Protein AF-A0A8J8NEI8-F1 (afdb_monomer_lite)

Organism: Halteria grandinella (NCBI:txid5974)

Radius of gyration: 22.7 Å; chains: 1; bounding box: 48×46×89 Å

Sequence (335 aa):
MQAKVALITTALLLLTQYTSCARLKSSLKQIDSTKLDATINSISTKQQCLDSLSHIFYSETLNGDDPMSVFSAYVNDFCTKQPLEVPNAVKASTCFYSGYFILKYMISKRSNPDNIETLKIDFCSKYTDSLPKRTDFVKTLKVKANDEDFDNVCIDQLQTQSGLNYWFDPIDPMVSISQQEICDLHKKLFNSLQKKGVTSLAEYVSFSYLITLDLYLNANQQEDYESCINTKVVQDPENHCTAYIKDHLIFSLWNSTERVASCQDASRAVTQTCNGEMGCDGCAVELAHVYQGYQNFINDIYSQMFQKYESAIFTSLDSENKKQEEYRIGMPDKV

pLDDT: mean 81.03, std 18.52, range [26.84, 98.19]

Structure (mmCIF, N/CA/C/O backbone):
data_AF-A0A8J8NEI8-F1
#
_entry.id   AF-A0A8J8NEI8-F1
#
loop_
_atom_site.group_PDB
_atom_site.id
_atom_site.type_symbol
_atom_site.label_atom_id
_atom_site.label_alt_id
_atom_site.label_comp_id
_atom_site.label_asym_id
_atom_site.label_entity_id
_atom_site.label_seq_id
_atom_site.pdbx_PDB_ins_code
_atom_site.Cartn_x
_atom_site.Cartn_y
_atom_site.Cartn_z
_atom_site.occupancy
_atom_site.B_iso_or_equiv
_atom_site.auth_seq_id
_atom_site.auth_comp_id
_atom_site.auth_asym_id
_atom_site.auth_atom_id
_atom_site.pdbx_PDB_model_num
ATOM 1 N N . MET A 1 1 ? -3.313 -10.791 -21.801 1.00 31.52 1 MET A N 1
ATOM 2 C CA . MET A 1 1 ? -4.603 -11.002 -21.090 1.00 31.52 1 MET A CA 1
ATOM 3 C C . MET A 1 1 ? -4.682 -12.321 -20.283 1.00 31.52 1 MET A C 1
ATOM 5 O O . MET A 1 1 ? -5.754 -12.661 -19.806 1.00 31.52 1 MET A O 1
ATOM 9 N N . GLN A 1 2 ? -3.568 -13.039 -20.043 1.00 27.94 2 GLN A N 1
ATOM 10 C CA . GLN A 1 2 ? -3.511 -14.236 -19.170 1.00 27.94 2 GLN A CA 1
ATOM 11 C C . GLN A 1 2 ? -2.828 -13.990 -17.802 1.00 27.94 2 GLN A C 1
ATOM 13 O O . GLN A 1 2 ? -2.755 -14.898 -16.984 1.00 27.94 2 GLN A O 1
ATOM 18 N N . ALA A 1 3 ? -2.404 -12.757 -17.498 1.00 30.44 3 ALA A N 1
ATOM 19 C CA . ALA A 1 3 ? -1.726 -12.414 -16.241 1.00 30.44 3 ALA A CA 1
ATOM 20 C C . ALA A 1 3 ? -2.662 -12.288 -15.014 1.00 30.44 3 ALA A C 1
ATOM 22 O O . ALA A 1 3 ? -2.202 -12.369 -13.881 1.00 30.44 3 ALA A O 1
ATOM 23 N N . LYS A 1 4 ? -3.987 -12.166 -15.204 1.00 32.62 4 LYS A N 1
ATOM 24 C CA . LYS A 1 4 ? -4.945 -11.956 -14.094 1.00 32.62 4 LYS A CA 1
ATOM 25 C C . LYS A 1 4 ? -5.211 -13.206 -13.227 1.00 32.62 4 LYS A C 1
ATOM 27 O O . LYS A 1 4 ? -5.855 -13.089 -12.191 1.00 32.62 4 LYS A O 1
ATOM 32 N N . VAL A 1 5 ? -4.745 -14.399 -13.623 1.00 35.00 5 VAL A N 1
ATOM 33 C CA . VAL A 1 5 ? -5.070 -15.672 -12.934 1.00 35.00 5 VAL A CA 1
ATOM 34 C C . VAL A 1 5 ? -3.984 -16.118 -11.940 1.00 35.00 5 VAL A C 1
ATOM 36 O O . VAL A 1 5 ? -4.287 -16.862 -11.013 1.00 35.00 5 VAL A O 1
ATOM 39 N N . ALA A 1 6 ? -2.746 -15.625 -12.054 1.00 34.16 6 ALA A N 1
ATOM 40 C CA . ALA A 1 6 ? -1.649 -16.045 -11.173 1.00 34.16 6 ALA A CA 1
ATOM 41 C C . ALA A 1 6 ? -1.701 -15.407 -9.763 1.00 34.16 6 ALA A C 1
ATOM 43 O O . ALA A 1 6 ? -1.325 -16.053 -8.786 1.00 34.16 6 ALA A O 1
ATOM 44 N N . LEU A 1 7 ? -2.239 -14.187 -9.640 1.00 40.62 7 LEU A N 1
ATOM 45 C CA . LEU A 1 7 ? -2.124 -13.322 -8.450 1.00 40.62 7 LEU A CA 1
ATOM 46 C C . LEU A 1 7 ? -3.054 -13.671 -7.275 1.00 40.62 7 LEU A C 1
ATOM 48 O O . LEU A 1 7 ? -2.676 -13.506 -6.117 1.00 40.62 7 LEU A O 1
ATOM 52 N N . ILE A 1 8 ? -4.226 -14.265 -7.535 1.00 40.34 8 ILE A N 1
ATOM 53 C CA . ILE A 1 8 ? -5.131 -14.733 -6.464 1.00 40.34 8 ILE A CA 1
ATOM 54 C C . ILE A 1 8 ? -4.449 -15.814 -5.597 1.00 40.34 8 ILE A C 1
ATOM 56 O O . ILE A 1 8 ? -4.788 -15.985 -4.426 1.00 40.34 8 ILE A O 1
ATOM 60 N N . THR A 1 9 ? -3.442 -16.507 -6.133 1.00 39.72 9 THR A N 1
ATOM 61 C CA . THR A 1 9 ? -2.717 -17.583 -5.446 1.00 39.72 9 THR A CA 1
ATOM 62 C C . THR A 1 9 ? -1.842 -17.074 -4.294 1.00 39.72 9 THR A C 1
ATOM 64 O O . THR A 1 9 ? -1.726 -17.764 -3.283 1.00 39.72 9 THR A O 1
ATOM 67 N N . THR A 1 10 ? -1.280 -15.863 -4.381 1.00 44.22 10 THR A N 1
ATOM 68 C CA . THR A 1 10 ? -0.330 -15.338 -3.377 1.00 44.22 10 THR A CA 1
ATOM 69 C C . THR A 1 10 ? -1.039 -14.897 -2.094 1.00 44.22 10 THR A C 1
ATOM 71 O O . THR A 1 10 ? -0.639 -15.289 -0.996 1.00 44.22 10 THR A O 1
ATOM 74 N N . ALA A 1 11 ? -2.182 -14.209 -2.212 1.00 40.75 11 ALA A N 1
ATOM 75 C CA . ALA A 1 11 ? -3.060 -13.930 -1.068 1.00 40.75 11 ALA A CA 1
ATOM 76 C C . ALA A 1 11 ? -3.615 -15.226 -0.436 1.00 40.75 11 ALA A C 1
ATOM 78 O O . ALA A 1 11 ? -3.865 -15.295 0.769 1.00 40.75 11 ALA A O 1
ATOM 79 N N . LEU A 1 12 ? -3.767 -16.290 -1.237 1.00 43.97 12 LEU A N 1
ATOM 80 C CA . LEU A 1 12 ? -4.181 -17.617 -0.776 1.00 43.97 12 LEU A CA 1
ATOM 81 C C . LEU A 1 12 ? -3.071 -18.430 -0.094 1.00 43.97 12 LEU A C 1
ATOM 83 O O . LEU A 1 12 ? -3.398 -19.263 0.754 1.00 43.97 12 LEU A O 1
ATOM 87 N N . LEU A 1 13 ? -1.799 -18.174 -0.403 1.00 41.56 13 LEU A N 1
ATOM 88 C CA . LEU A 1 13 ? -0.645 -18.791 0.260 1.00 41.56 13 LEU A CA 1
ATOM 89 C C . LEU A 1 13 ? -0.457 -18.251 1.684 1.00 41.56 13 LEU A C 1
ATOM 91 O O . LEU A 1 13 ? -0.270 -19.047 2.606 1.00 41.56 13 LEU A O 1
ATOM 95 N N . LEU A 1 14 ? -0.655 -16.946 1.911 1.00 42.34 14 LEU A N 1
ATOM 96 C CA . LEU A 1 14 ? -0.680 -16.365 3.265 1.00 42.34 14 LEU A CA 1
ATOM 97 C C . LEU A 1 14 ? -1.805 -16.959 4.134 1.00 42.34 14 LEU A C 1
ATOM 99 O O . LEU A 1 14 ? -1.628 -17.158 5.334 1.00 42.34 14 LEU A O 1
ATOM 103 N N . LEU A 1 15 ? -2.932 -17.369 3.536 1.00 44.69 15 LEU A N 1
ATOM 104 C CA . LEU A 1 15 ? -4.019 -18.049 4.258 1.00 44.69 15 LEU A CA 1
ATOM 105 C C . LEU A 1 15 ? -3.652 -19.454 4.781 1.00 44.69 15 LEU A C 1
ATOM 107 O O . LEU A 1 15 ? -4.454 -20.032 5.509 1.00 44.69 15 LEU A O 1
ATOM 111 N N . THR A 1 16 ? -2.505 -20.032 4.405 1.00 40.47 16 THR A N 1
ATOM 112 C CA . THR A 1 16 ? -2.056 -21.334 4.948 1.00 40.47 16 THR A CA 1
ATOM 113 C C . THR A 1 16 ? -1.171 -21.209 6.188 1.00 40.47 16 THR A C 1
ATOM 115 O O . THR A 1 16 ? -0.977 -22.202 6.882 1.00 40.47 16 THR A O 1
ATOM 118 N N . GLN A 1 17 ? -0.692 -20.002 6.515 1.00 39.19 17 GLN A N 1
ATOM 119 C CA . GLN A 1 17 ? 0.157 -19.755 7.690 1.00 39.19 17 GLN A CA 1
ATOM 120 C C . GLN A 1 17 ? -0.599 -19.170 8.896 1.00 39.19 17 GLN A C 1
ATOM 122 O O . GLN A 1 17 ? -0.072 -19.174 10.004 1.00 39.19 17 GLN A O 1
ATOM 127 N N . TYR A 1 18 ? -1.849 -18.727 8.719 1.00 42.44 18 TYR A N 1
ATOM 128 C CA . TYR A 1 18 ? -2.632 -18.051 9.758 1.00 42.44 18 TYR A CA 1
ATOM 129 C C . TYR A 1 18 ? -3.924 -18.809 10.084 1.00 42.44 18 TYR A C 1
ATOM 131 O O . TYR A 1 18 ? -5.022 -18.397 9.721 1.00 42.44 18 TYR A O 1
ATOM 139 N N . THR A 1 19 ? -3.802 -19.932 10.795 1.00 34.91 19 THR A N 1
ATOM 140 C CA . THR A 1 19 ? -4.943 -20.592 11.450 1.00 34.91 19 THR A CA 1
ATOM 141 C C . THR A 1 19 ? -4.587 -20.999 12.873 1.00 34.91 19 THR A C 1
ATOM 143 O O . THR A 1 19 ? -4.424 -22.182 13.157 1.00 34.91 19 THR A O 1
ATOM 146 N N . SER A 1 20 ? -4.487 -20.023 13.778 1.00 35.25 20 SER A N 1
ATOM 147 C CA . SER A 1 20 ? -4.600 -20.266 15.223 1.00 35.25 20 SER A CA 1
ATOM 148 C C . SER A 1 20 ? -4.627 -18.959 16.019 1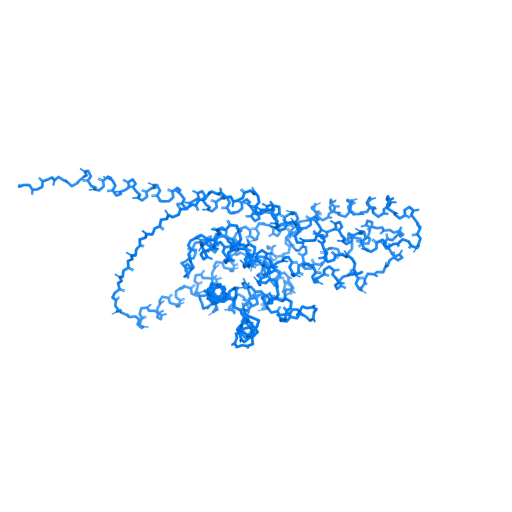.00 35.25 20 SER A C 1
ATOM 150 O O . SER A 1 20 ? -3.579 -18.506 16.454 1.00 35.25 20 SER A O 1
ATOM 152 N N . CYS A 1 21 ? -5.811 -18.380 16.256 1.00 32.69 21 CYS A N 1
ATOM 153 C CA . CYS A 1 21 ? -6.152 -17.805 17.568 1.00 32.69 21 CYS A CA 1
ATOM 154 C C . CYS A 1 21 ? -7.631 -17.398 17.641 1.00 32.69 21 CYS A C 1
ATOM 156 O O . CYS A 1 21 ? -8.117 -16.610 16.833 1.00 32.69 21 CYS A O 1
ATOM 158 N N . ALA A 1 22 ? -8.361 -17.927 18.627 1.00 33.22 22 ALA A N 1
ATOM 159 C CA . ALA A 1 22 ? -9.775 -17.643 18.842 1.00 33.22 22 ALA A CA 1
ATOM 160 C C . ALA A 1 22 ? -10.056 -17.150 20.273 1.00 33.22 22 ALA A C 1
ATOM 162 O O . ALA A 1 22 ? -9.692 -17.802 21.243 1.00 33.22 22 ALA A O 1
ATOM 163 N N . ARG A 1 23 ? -10.852 -16.070 20.325 1.00 32.22 23 ARG A N 1
ATOM 164 C CA . ARG A 1 23 ? -11.799 -15.614 21.369 1.00 32.22 23 ARG A CA 1
ATOM 165 C C . ARG A 1 23 ? -11.269 -15.167 22.740 1.00 32.22 23 ARG A C 1
ATOM 167 O O . ARG A 1 23 ? -11.016 -15.978 23.617 1.00 32.22 23 ARG A O 1
ATOM 174 N N . LEU A 1 24 ? -11.455 -13.870 23.003 1.00 26.88 24 LEU A N 1
ATOM 175 C CA . LEU A 1 24 ? -11.866 -13.342 24.309 1.00 26.88 24 LEU A CA 1
ATOM 176 C C . LEU A 1 24 ? -12.871 -12.192 24.105 1.00 26.88 24 LEU A C 1
ATOM 178 O O . LEU A 1 24 ? -12.655 -11.295 23.294 1.00 26.88 24 LEU A O 1
ATOM 182 N N . LYS A 1 25 ? -14.013 -12.267 24.799 1.00 35.19 25 LYS A N 1
ATOM 183 C CA . LYS A 1 25 ? -15.084 -11.256 24.845 1.00 35.19 25 LYS A CA 1
ATOM 184 C C . LYS A 1 25 ? -15.219 -10.785 26.291 1.00 35.19 25 LYS A C 1
ATOM 186 O O . LYS A 1 25 ? -15.441 -11.623 27.158 1.00 35.19 25 LYS A O 1
ATOM 191 N N . SER A 1 26 ? -15.259 -9.477 26.521 1.00 29.39 26 SER A N 1
ATOM 192 C CA . SER A 1 26 ? -15.954 -8.907 27.682 1.00 29.39 26 SER A CA 1
ATOM 193 C C . SER A 1 26 ? -16.399 -7.475 27.398 1.00 29.39 26 SER A C 1
ATOM 195 O O . SER A 1 26 ? -15.627 -6.660 26.903 1.00 29.39 26 SER A O 1
ATOM 197 N N . SER A 1 27 ? -17.668 -7.198 27.694 1.00 30.86 27 SER A N 1
ATOM 198 C CA . SER A 1 27 ? -18.327 -5.901 27.551 1.00 30.86 27 SER A CA 1
ATOM 199 C C . SER A 1 27 ? -18.137 -5.029 28.790 1.00 30.86 27 SER A C 1
ATOM 201 O O . SER A 1 27 ? -18.260 -5.537 29.903 1.00 30.86 27 SER A O 1
ATOM 203 N N . LEU A 1 28 ? -18.024 -3.715 28.602 1.00 26.84 28 LEU A N 1
ATOM 204 C CA . LEU A 1 28 ? -18.280 -2.716 29.638 1.00 26.84 28 LEU A CA 1
ATOM 205 C C . LEU A 1 28 ? -19.188 -1.625 29.060 1.00 26.84 28 LEU A C 1
ATOM 207 O O . LEU A 1 28 ? -18.937 -1.099 27.980 1.00 26.84 28 LEU A O 1
ATOM 211 N N . LYS A 1 29 ? -20.281 -1.337 29.772 1.00 37.22 29 LYS A N 1
ATOM 212 C CA . LYS A 1 29 ? -21.168 -0.190 29.542 1.00 37.22 29 LYS A CA 1
ATOM 213 C C . LYS A 1 29 ? -20.798 0.893 30.548 1.00 37.22 29 LYS A C 1
ATOM 215 O O . LYS A 1 29 ? -20.744 0.581 31.737 1.00 37.22 29 LYS A O 1
ATOM 220 N N . GLN A 1 30 ? -20.689 2.149 30.113 1.00 33.38 30 GLN A N 1
ATOM 221 C CA . GLN A 1 30 ? -20.839 3.279 31.028 1.00 33.38 30 GLN A CA 1
ATOM 222 C C . GLN A 1 30 ? -21.429 4.542 30.373 1.00 33.38 30 GLN A C 1
ATOM 224 O O . GLN A 1 30 ? -20.966 5.011 29.343 1.00 33.38 30 GLN A O 1
ATOM 229 N N . ILE A 1 31 ? -22.537 4.945 31.001 1.00 32.19 31 ILE A N 1
ATOM 230 C CA . ILE A 1 31 ? -23.141 6.240 31.374 1.00 32.19 31 ILE A CA 1
ATOM 231 C C . ILE A 1 31 ? -22.578 7.552 30.779 1.00 32.19 31 ILE A C 1
ATOM 233 O O . ILE A 1 31 ? -21.381 7.765 30.653 1.00 32.19 31 ILE A O 1
ATOM 237 N N . ASP A 1 32 ? -23.536 8.438 30.497 1.00 43.75 32 ASP A N 1
ATOM 238 C CA . ASP A 1 32 ? -23.550 9.609 29.623 1.00 43.75 32 ASP A CA 1
ATOM 239 C C . ASP A 1 32 ? -23.187 10.939 30.344 1.00 43.75 32 ASP A C 1
ATOM 241 O O . ASP A 1 32 ? -23.968 11.440 31.155 1.00 43.75 32 ASP A O 1
ATOM 245 N N . SER A 1 33 ? -22.012 11.517 30.033 1.00 38.81 33 SER A N 1
ATOM 246 C CA . SER A 1 33 ? -21.598 12.922 30.303 1.00 38.81 33 SER A CA 1
ATOM 247 C C . SER A 1 33 ? -21.134 13.640 29.014 1.00 38.81 33 SER A C 1
ATOM 249 O O . SER A 1 33 ? -20.256 14.501 29.001 1.00 38.81 33 SER A O 1
ATOM 251 N N . THR A 1 34 ? -21.707 13.260 27.873 1.00 53.28 34 THR A N 1
ATOM 252 C CA . THR A 1 34 ? -20.953 13.130 26.614 1.00 53.28 34 THR A CA 1
ATOM 253 C C . THR A 1 34 ? -20.556 14.399 25.856 1.00 53.28 34 THR A C 1
ATOM 255 O O . THR A 1 34 ? -19.616 14.321 25.079 1.00 53.28 34 THR A O 1
ATOM 258 N N . LYS A 1 35 ? -21.189 15.572 26.002 1.00 47.97 35 LYS A N 1
ATOM 259 C CA . LYS A 1 35 ? -20.972 16.660 25.009 1.00 47.97 35 LYS A CA 1
ATOM 260 C C . LYS A 1 35 ? -19.819 17.632 25.292 1.00 47.97 35 LYS A C 1
ATOM 262 O O . LYS A 1 35 ? -19.121 18.022 24.354 1.00 47.97 35 LYS A O 1
ATOM 267 N N . LEU A 1 36 ? -19.601 18.031 26.546 1.00 38.97 36 LEU A N 1
ATOM 268 C CA . LEU A 1 36 ? -18.507 18.953 26.891 1.00 38.97 36 LEU A CA 1
ATOM 269 C C . LEU A 1 36 ? -17.173 18.201 27.016 1.00 38.97 36 LEU A C 1
ATOM 271 O O . LEU A 1 36 ? -16.168 18.649 26.462 1.00 38.97 36 LEU A O 1
ATOM 275 N N . ASP A 1 37 ? -17.205 17.013 27.626 1.00 49.88 37 ASP A N 1
ATOM 276 C CA . ASP A 1 37 ? -16.052 16.116 27.739 1.00 49.88 37 ASP A CA 1
ATOM 277 C C . ASP A 1 37 ? -15.583 15.629 26.362 1.00 49.88 37 ASP A C 1
ATOM 279 O O . ASP A 1 37 ? -14.386 15.631 26.094 1.00 49.88 37 ASP A O 1
ATOM 283 N N . ALA A 1 38 ? -16.497 15.307 25.433 1.00 56.91 38 ALA A N 1
ATOM 284 C CA . ALA A 1 38 ? -16.106 14.953 24.065 1.00 56.91 38 ALA A CA 1
ATOM 285 C C . ALA A 1 38 ? -15.438 16.118 23.323 1.00 56.91 38 ALA A C 1
ATOM 287 O O . ALA A 1 38 ? -14.482 15.896 22.586 1.00 56.91 38 ALA A O 1
ATOM 288 N N . THR A 1 39 ? -15.884 17.360 23.538 1.00 53.41 39 THR A N 1
ATOM 289 C CA . THR A 1 39 ? -15.285 18.529 22.873 1.00 53.41 39 THR A CA 1
ATOM 290 C C . THR A 1 39 ? -13.872 18.797 23.401 1.00 53.41 39 THR A C 1
ATOM 292 O O . THR A 1 39 ? -12.942 18.950 22.610 1.00 53.41 39 THR A O 1
ATOM 295 N N . ILE A 1 40 ? -13.676 18.778 24.723 1.00 50.62 40 ILE A N 1
ATOM 296 C CA . ILE A 1 40 ? -12.358 18.980 25.353 1.00 50.62 40 ILE A CA 1
ATOM 297 C C . ILE A 1 40 ? -11.401 17.829 25.008 1.00 50.62 40 ILE A C 1
ATOM 299 O O . ILE A 1 40 ? -10.252 18.079 24.632 1.00 50.62 40 ILE A O 1
ATOM 303 N N . ASN A 1 41 ? -11.885 16.584 25.039 1.00 61.31 41 ASN A N 1
ATOM 304 C CA . ASN A 1 41 ? -11.097 15.421 24.636 1.00 61.31 41 ASN A CA 1
ATOM 305 C C . ASN A 1 41 ? -10.730 15.481 23.146 1.00 61.31 41 ASN A C 1
ATOM 307 O O . ASN A 1 41 ? -9.576 15.241 22.809 1.00 61.31 41 ASN A O 1
ATOM 311 N N . SER A 1 42 ? -11.643 15.898 22.259 1.00 60.81 42 SER A N 1
ATOM 312 C CA . SER A 1 42 ? -11.361 16.006 20.817 1.00 60.81 42 SER A CA 1
ATOM 313 C C . SER A 1 42 ? -10.266 17.029 20.485 1.00 60.81 42 SER A C 1
ATOM 315 O O . SER A 1 42 ? -9.407 16.761 19.643 1.00 60.81 42 SER A O 1
ATOM 317 N N . ILE A 1 43 ? -10.239 18.175 21.180 1.00 62.78 43 ILE A N 1
ATOM 318 C CA . ILE A 1 43 ? -9.199 19.202 21.006 1.00 62.78 43 ILE A CA 1
ATOM 319 C C . ILE A 1 43 ? -7.847 18.669 21.492 1.00 62.78 43 ILE A C 1
ATOM 321 O O . ILE A 1 43 ? -6.836 18.843 20.810 1.00 62.78 43 ILE A O 1
ATOM 325 N N . SER A 1 44 ? -7.834 17.972 22.633 1.00 76.12 44 SER A N 1
ATOM 326 C CA . SER A 1 44 ? -6.622 17.352 23.175 1.00 76.12 44 SER A CA 1
ATOM 327 C C . SER A 1 44 ? -6.068 16.266 22.244 1.00 76.12 44 SER A C 1
ATOM 329 O O . SER A 1 44 ? -4.877 16.281 21.934 1.00 76.12 44 SER A O 1
ATOM 331 N N . THR A 1 45 ? -6.923 15.387 21.713 1.00 78.50 45 THR A N 1
ATOM 332 C CA . THR A 1 45 ? -6.530 14.326 20.772 1.00 78.50 45 THR A CA 1
ATOM 333 C C . THR A 1 45 ? -6.005 14.892 19.453 1.00 78.50 45 THR A C 1
ATOM 335 O O . THR A 1 45 ? -4.989 14.418 18.943 1.00 78.50 45 THR A O 1
ATOM 338 N N . LYS A 1 46 ? -6.639 15.942 18.910 1.00 84.31 46 LYS A N 1
ATOM 339 C CA . LYS A 1 46 ? -6.164 16.592 17.681 1.00 84.31 46 LYS A CA 1
ATOM 340 C C . LYS A 1 46 ? -4.769 17.191 17.866 1.00 84.31 46 LYS A C 1
ATOM 342 O O . LYS A 1 46 ? -3.913 16.977 17.011 1.00 84.31 46 LYS A O 1
ATOM 347 N N . GLN A 1 47 ? -4.527 17.913 18.962 1.00 86.94 47 GLN A N 1
ATOM 348 C CA . GLN A 1 47 ? -3.214 18.511 19.212 1.00 86.94 47 GLN A CA 1
ATOM 349 C C . GLN A 1 47 ? -2.139 17.440 19.434 1.00 86.94 47 GLN A C 1
ATOM 351 O O . GLN A 1 47 ? -1.081 17.513 18.823 1.00 86.94 47 GLN A O 1
ATOM 356 N N . GLN A 1 48 ? -2.438 16.393 20.209 1.00 87.00 48 GLN A N 1
ATOM 357 C CA . GLN A 1 48 ? -1.523 15.260 20.399 1.00 87.00 48 GLN A CA 1
ATOM 358 C C . GLN A 1 48 ? -1.165 14.570 19.076 1.00 87.00 48 GLN A C 1
ATOM 360 O O . GLN A 1 48 ? -0.013 14.180 18.869 1.00 87.00 48 GLN A O 1
ATOM 365 N N . CYS A 1 49 ? -2.138 14.437 18.170 1.00 90.38 49 CYS A N 1
ATOM 366 C CA . CYS A 1 49 ? -1.894 13.948 16.819 1.00 90.38 49 CYS A CA 1
ATOM 367 C C . CYS A 1 49 ? -0.935 14.868 16.057 1.00 90.38 49 CYS A C 1
ATOM 369 O O . CYS A 1 49 ? 0.060 14.387 15.520 1.00 90.38 49 CYS A O 1
ATOM 371 N N . LEU A 1 50 ? -1.179 16.180 16.060 1.00 92.06 50 LEU A N 1
ATOM 372 C CA . LEU A 1 50 ? -0.328 17.146 15.359 1.00 92.06 50 LEU A CA 1
ATOM 373 C C . LEU A 1 50 ? 1.101 17.172 15.891 1.00 92.06 50 LEU A C 1
ATOM 375 O O . LEU A 1 50 ? 2.042 17.180 15.095 1.00 92.06 50 LEU A O 1
ATOM 379 N N . ASP A 1 51 ? 1.266 17.141 17.210 1.00 91.50 51 ASP A N 1
ATOM 380 C CA . ASP A 1 51 ? 2.577 17.130 17.856 1.00 91.50 51 ASP A CA 1
ATOM 381 C C . ASP A 1 51 ? 3.349 15.861 17.470 1.00 91.50 51 ASP A C 1
ATOM 383 O O . ASP A 1 51 ? 4.506 15.927 17.050 1.00 91.50 51 ASP A O 1
ATOM 387 N N . SER A 1 52 ? 2.675 14.706 17.516 1.00 92.56 52 SER A N 1
ATOM 388 C CA . SER A 1 52 ? 3.262 13.418 17.128 1.00 92.56 52 SER A CA 1
ATOM 389 C C . SER A 1 52 ? 3.656 13.401 15.651 1.00 92.56 52 SER A C 1
ATOM 391 O O . SER A 1 52 ? 4.790 13.065 15.313 1.00 92.56 52 SER A O 1
ATOM 393 N N . LEU A 1 53 ? 2.747 13.798 14.755 1.00 92.81 53 LEU A N 1
ATOM 394 C CA . LEU A 1 53 ? 3.026 13.814 13.320 1.00 92.81 53 LEU A CA 1
ATOM 395 C C . LEU A 1 53 ? 4.088 14.840 12.945 1.00 92.81 53 LEU A C 1
ATOM 397 O O . LEU A 1 53 ? 4.837 14.593 12.012 1.00 92.81 53 LEU A O 1
ATOM 401 N N . SER A 1 54 ? 4.189 15.964 13.650 1.00 92.81 54 SER A N 1
ATOM 402 C CA . SER A 1 54 ? 5.243 16.952 13.396 1.00 92.81 54 SER A CA 1
ATOM 403 C C . SER A 1 54 ? 6.618 16.453 13.822 1.00 92.81 54 SER A C 1
ATOM 405 O O . SER A 1 54 ? 7.611 16.819 13.199 1.00 92.81 54 SER A O 1
ATOM 407 N N . HIS A 1 55 ? 6.677 15.588 14.836 1.00 92.56 55 HIS A N 1
ATOM 408 C CA . HIS A 1 55 ? 7.912 14.914 15.222 1.00 92.56 55 HIS A CA 1
ATOM 409 C C . HIS A 1 55 ? 8.313 13.799 14.244 1.00 92.56 55 HIS A C 1
ATOM 411 O O . HIS A 1 55 ? 9.497 13.550 14.056 1.00 92.56 55 HIS A O 1
ATOM 417 N N . ILE A 1 56 ? 7.345 13.140 13.602 1.00 93.44 56 ILE A N 1
ATOM 418 C CA . ILE A 1 56 ? 7.601 12.040 12.658 1.00 93.44 56 ILE A CA 1
ATOM 419 C C . ILE A 1 56 ? 7.875 12.569 11.240 1.00 93.44 56 ILE A C 1
ATOM 421 O O . ILE A 1 56 ? 8.863 12.204 10.603 1.00 93.44 56 ILE A O 1
ATOM 425 N N . PHE A 1 57 ? 7.001 13.444 10.741 1.00 91.62 57 PHE A N 1
ATOM 426 C CA . PHE A 1 57 ? 6.979 13.946 9.368 1.00 91.62 57 PHE A CA 1
ATOM 427 C C . PHE A 1 57 ? 7.486 15.389 9.311 1.00 91.62 57 PHE A C 1
ATOM 429 O O . PHE A 1 57 ? 6.708 16.349 9.295 1.00 91.62 57 PHE A O 1
ATOM 436 N N . TYR A 1 58 ? 8.806 15.536 9.243 1.00 86.25 58 TYR A N 1
ATOM 437 C CA . TYR A 1 58 ? 9.470 16.812 9.005 1.00 86.25 58 TYR A CA 1
ATOM 438 C C . TYR A 1 58 ? 10.443 16.701 7.827 1.00 86.25 58 TYR A C 1
ATOM 440 O O . TYR A 1 58 ? 10.707 15.621 7.306 1.00 86.25 58 TYR A O 1
ATOM 448 N N . SER A 1 59 ? 10.933 17.847 7.351 1.00 81.44 59 SER A N 1
ATOM 449 C CA . SER A 1 59 ? 11.748 17.936 6.131 1.00 81.44 59 SER A CA 1
ATOM 450 C C . SER A 1 59 ? 12.919 16.947 6.119 1.00 81.44 59 SER A C 1
ATOM 452 O O . SER A 1 59 ? 13.121 16.247 5.130 1.00 81.44 59 SER A O 1
ATOM 454 N N . GLU A 1 60 ? 13.681 16.858 7.209 1.00 84.62 60 GLU A N 1
ATOM 455 C CA . GLU A 1 60 ? 14.889 16.027 7.236 1.00 84.62 60 GLU A CA 1
ATOM 456 C C . GLU A 1 60 ? 14.550 14.534 7.188 1.00 84.62 60 GLU A C 1
ATOM 458 O O . GLU A 1 60 ? 15.202 13.796 6.456 1.00 84.62 60 GLU A O 1
ATOM 463 N N . THR A 1 61 ? 13.494 14.089 7.882 1.00 86.44 61 THR A N 1
ATOM 464 C CA . THR A 1 61 ? 13.069 12.681 7.839 1.00 86.44 61 THR A CA 1
ATOM 465 C C . THR A 1 61 ? 12.491 12.290 6.487 1.00 86.44 61 THR A C 1
ATOM 467 O O . THR A 1 61 ? 12.779 11.207 5.987 1.00 86.44 61 THR A O 1
ATOM 470 N N . LEU A 1 62 ? 11.724 13.177 5.849 1.00 86.69 62 LEU A N 1
ATOM 471 C CA . LEU A 1 62 ? 11.117 12.923 4.536 1.00 86.69 62 LEU A CA 1
ATOM 472 C C . LEU A 1 62 ? 12.110 12.969 3.364 1.00 86.69 62 LEU A C 1
ATOM 474 O O . LEU A 1 62 ? 11.811 12.445 2.286 1.00 86.69 62 LEU A O 1
ATOM 478 N N . ASN A 1 63 ? 13.258 13.619 3.557 1.00 84.75 63 ASN A N 1
ATOM 479 C CA . ASN A 1 63 ? 14.346 13.689 2.579 1.00 84.75 63 ASN A CA 1
ATOM 480 C C . ASN A 1 63 ? 15.480 12.689 2.871 1.00 84.75 63 ASN A C 1
ATOM 482 O O . ASN A 1 63 ? 16.428 12.610 2.089 1.00 84.75 63 ASN A O 1
ATOM 486 N N . GLY A 1 64 ? 15.401 11.948 3.980 1.00 84.12 64 GLY A N 1
ATOM 487 C CA . GLY A 1 64 ? 16.383 10.934 4.351 1.00 84.12 64 GLY A CA 1
ATOM 488 C C . GLY A 1 64 ? 16.312 9.674 3.482 1.00 84.12 64 GLY A C 1
ATOM 489 O O . GLY A 1 64 ? 15.318 9.414 2.808 1.00 84.12 64 GLY A O 1
ATOM 490 N N . ASP A 1 65 ? 17.370 8.862 3.544 1.00 87.00 65 ASP A N 1
ATOM 491 C CA . ASP A 1 65 ? 17.462 7.556 2.865 1.00 87.00 65 ASP A CA 1
ATOM 492 C C . ASP A 1 65 ? 16.896 6.398 3.716 1.00 87.00 65 ASP A C 1
ATOM 494 O O . ASP A 1 65 ? 17.129 5.229 3.433 1.00 87.00 65 ASP A O 1
ATOM 498 N N . ASP A 1 66 ? 16.151 6.711 4.781 1.00 90.69 66 ASP A N 1
ATOM 499 C CA . ASP A 1 66 ? 15.523 5.717 5.659 1.00 90.69 66 ASP A CA 1
ATOM 500 C C . ASP A 1 66 ? 14.020 5.998 5.856 1.00 90.69 66 ASP A C 1
ATOM 502 O O . ASP A 1 66 ? 13.573 6.355 6.952 1.00 90.69 66 ASP A O 1
ATOM 506 N N . PRO A 1 67 ? 13.205 5.849 4.796 1.00 91.44 67 PRO A N 1
ATOM 507 C CA . PRO A 1 67 ? 11.750 5.988 4.893 1.00 91.44 67 PRO A CA 1
ATOM 508 C C . PRO A 1 67 ? 11.120 4.960 5.848 1.00 91.44 67 PRO A C 1
ATOM 510 O O . PRO A 1 67 ? 10.052 5.213 6.415 1.00 91.44 67 PRO A O 1
ATOM 513 N N . MET A 1 68 ? 11.786 3.822 6.072 1.00 92.56 68 MET A N 1
ATOM 514 C CA . MET A 1 68 ? 11.335 2.782 6.994 1.00 92.56 68 MET A CA 1
ATOM 515 C C . MET A 1 68 ? 11.377 3.227 8.453 1.00 92.56 68 MET A C 1
ATOM 517 O O . MET A 1 68 ? 10.487 2.842 9.217 1.00 92.56 68 MET A O 1
ATOM 521 N N . SER A 1 69 ? 12.341 4.062 8.848 1.00 93.00 69 SER A N 1
ATOM 522 C CA . SER A 1 69 ? 12.348 4.670 10.185 1.00 93.00 69 SER A CA 1
ATOM 523 C C . SER A 1 69 ? 11.120 5.552 10.420 1.00 93.00 69 SER A C 1
ATOM 525 O O . SER A 1 69 ? 10.456 5.419 11.448 1.00 93.00 69 SER A O 1
ATOM 527 N N . VAL A 1 70 ? 10.750 6.382 9.438 1.00 93.75 70 VAL A N 1
ATOM 528 C CA . VAL A 1 70 ? 9.587 7.283 9.502 1.00 93.75 70 VAL A CA 1
ATOM 529 C C . VAL A 1 70 ? 8.292 6.483 9.578 1.00 93.75 70 VAL A C 1
ATOM 531 O O . VAL A 1 70 ? 7.443 6.731 10.437 1.00 93.75 70 VAL A O 1
ATOM 534 N N . PHE A 1 71 ? 8.167 5.475 8.716 1.00 94.62 71 PHE A N 1
ATOM 535 C CA . PHE A 1 71 ? 7.053 4.535 8.739 1.00 94.62 71 PHE A CA 1
ATOM 536 C C . PHE A 1 71 ? 6.944 3.819 10.092 1.00 94.62 71 PHE A C 1
ATOM 538 O O . PHE A 1 71 ? 5.875 3.779 10.706 1.00 94.62 71 PHE A O 1
ATOM 545 N N . SER A 1 72 ? 8.064 3.306 10.601 1.00 92.75 72 SER A N 1
ATOM 546 C CA . SER A 1 72 ? 8.118 2.603 11.882 1.00 92.75 72 SER A CA 1
ATOM 547 C C . SER A 1 72 ? 7.751 3.512 13.050 1.00 92.75 72 SER A C 1
ATOM 549 O O . SER A 1 72 ? 7.022 3.064 13.936 1.00 92.75 72 SER A O 1
ATOM 551 N N . ALA A 1 73 ? 8.197 4.770 13.050 1.00 93.19 73 ALA A N 1
ATOM 552 C CA . ALA A 1 73 ? 7.834 5.758 14.062 1.00 93.19 73 ALA A CA 1
ATOM 553 C C . ALA A 1 73 ? 6.330 6.066 14.014 1.00 93.19 73 ALA A C 1
ATOM 555 O O . ALA A 1 73 ? 5.651 6.032 15.040 1.00 93.19 73 ALA A O 1
ATOM 556 N N . TYR A 1 74 ? 5.753 6.250 12.823 1.00 93.56 74 TYR A N 1
ATOM 557 C CA . TYR A 1 74 ? 4.304 6.418 12.695 1.00 93.56 74 TYR A CA 1
ATOM 558 C C . TYR A 1 74 ? 3.529 5.242 13.296 1.00 93.56 74 TYR A C 1
ATOM 560 O O . TYR A 1 74 ? 2.607 5.443 14.094 1.00 93.56 74 TYR A O 1
ATOM 568 N N . VAL A 1 75 ? 3.894 4.005 12.961 1.00 91.25 75 VAL A N 1
ATOM 569 C CA . VAL A 1 75 ? 3.108 2.859 13.426 1.00 91.25 75 VAL A CA 1
ATOM 570 C C . VAL A 1 75 ? 3.338 2.580 14.912 1.00 91.25 75 VAL A C 1
ATOM 572 O O . VAL A 1 75 ? 2.376 2.444 15.676 1.00 91.25 75 VAL A O 1
ATOM 575 N N . ASN A 1 76 ? 4.597 2.497 15.339 1.00 87.75 76 ASN A N 1
ATOM 576 C CA . ASN A 1 76 ? 4.947 2.090 16.699 1.00 87.75 76 ASN A CA 1
ATOM 577 C C . ASN A 1 76 ? 4.775 3.221 17.715 1.00 87.75 76 ASN A C 1
ATOM 579 O O . ASN A 1 76 ? 4.373 2.959 18.849 1.00 87.75 76 ASN A O 1
ATOM 583 N N . ASP A 1 77 ? 5.062 4.466 17.332 1.00 87.06 77 ASP A N 1
ATOM 584 C CA . ASP A 1 77 ? 5.086 5.573 18.285 1.00 87.06 77 ASP A CA 1
ATOM 585 C C . ASP A 1 77 ? 3.825 6.408 18.302 1.00 87.06 77 ASP A C 1
ATOM 587 O O . ASP A 1 77 ? 3.485 6.932 19.364 1.00 87.06 77 ASP A O 1
ATOM 591 N N . PHE A 1 78 ? 3.106 6.468 17.185 1.00 90.12 78 PHE A N 1
ATOM 592 C CA . PHE A 1 78 ? 1.844 7.184 17.099 1.00 90.12 78 PHE A CA 1
ATOM 593 C C . PHE A 1 78 ? 0.645 6.229 17.059 1.00 90.12 78 PHE A C 1
ATOM 595 O O . PHE A 1 78 ? -0.087 6.125 18.046 1.00 90.12 78 PHE A O 1
ATOM 602 N N . CYS A 1 79 ? 0.438 5.503 15.958 1.00 88.19 79 CYS A N 1
ATOM 603 C CA . CYS A 1 79 ? -0.842 4.849 15.670 1.00 88.19 79 CYS A CA 1
ATOM 604 C C . CYS A 1 79 ? -1.214 3.748 16.678 1.00 88.19 79 CYS A C 1
ATOM 606 O O . CYS A 1 79 ? -2.347 3.679 17.160 1.00 88.19 79 CYS A O 1
ATOM 608 N N . THR A 1 80 ? -0.259 2.904 17.071 1.00 83.06 80 THR A N 1
ATOM 609 C CA . THR A 1 80 ? -0.522 1.835 18.053 1.00 83.06 80 THR A CA 1
ATOM 610 C C . THR A 1 80 ? -0.791 2.357 19.465 1.00 83.06 80 THR A C 1
ATOM 612 O O . THR A 1 80 ? -1.389 1.629 20.262 1.00 83.06 80 THR A O 1
ATOM 615 N N . LYS A 1 81 ? -0.442 3.614 19.772 1.00 82.44 81 LYS A N 1
ATOM 616 C CA . LYS A 1 81 ? -0.725 4.265 21.062 1.00 82.44 81 LYS A CA 1
ATOM 617 C C . LYS A 1 81 ? -2.051 5.028 21.071 1.00 82.44 81 LYS A C 1
ATOM 619 O O . LYS A 1 81 ? -2.557 5.330 22.146 1.00 82.44 81 LYS A O 1
ATOM 624 N N . GLN A 1 82 ? -2.647 5.292 19.906 1.00 78.00 82 GLN A N 1
ATOM 625 C CA . GLN A 1 82 ? -3.926 5.995 19.840 1.00 78.00 82 GLN A CA 1
ATOM 626 C C . GLN A 1 82 ? -5.076 5.135 20.390 1.00 78.00 82 GLN A C 1
ATOM 628 O O . GLN A 1 82 ? -5.085 3.913 20.177 1.00 78.00 82 GLN A O 1
ATOM 633 N N . PRO A 1 83 ? -6.062 5.738 21.077 1.00 71.44 83 PRO A N 1
ATOM 634 C CA . PRO A 1 83 ? -7.317 5.071 21.391 1.00 71.44 83 PRO A CA 1
ATOM 635 C C . PRO A 1 83 ? -8.083 4.883 20.080 1.00 71.44 83 PRO A C 1
ATOM 637 O O . PRO A 1 83 ? -8.724 5.801 19.581 1.00 71.44 83 PRO A O 1
ATOM 640 N N . LEU A 1 84 ? -7.958 3.705 19.472 1.00 66.81 84 LEU A N 1
ATOM 641 C CA . LEU A 1 84 ? -8.680 3.415 18.242 1.00 66.81 84 LEU A CA 1
ATOM 642 C C . LEU A 1 84 ? -10.043 2.830 18.580 1.00 66.81 84 LEU A C 1
ATOM 644 O O . LEU A 1 84 ? -10.130 1.842 19.306 1.00 66.81 84 LEU A O 1
ATOM 648 N N . GLU A 1 85 ? -11.089 3.361 17.957 1.00 69.38 85 GLU A N 1
ATOM 649 C CA . GLU A 1 85 ? -12.431 2.769 17.964 1.00 69.38 85 GLU A CA 1
ATOM 650 C C . GLU A 1 85 ? -12.533 1.549 17.026 1.00 69.38 85 GLU A C 1
ATOM 652 O O . GLU A 1 85 ? -13.576 1.267 16.441 1.00 69.38 85 GLU A O 1
ATOM 657 N N . VAL A 1 86 ? -11.437 0.801 16.867 1.00 68.06 86 VAL A N 1
ATOM 658 C CA . VAL A 1 86 ? -11.416 -0.474 16.148 1.00 68.06 86 VAL A CA 1
ATOM 659 C C . VAL A 1 86 ? -11.068 -1.605 17.110 1.00 68.06 86 VAL A C 1
ATOM 661 O O . VAL A 1 86 ? -10.353 -1.387 18.091 1.00 68.06 86 VAL A O 1
ATOM 664 N N . PRO A 1 87 ? -11.536 -2.841 16.855 1.00 74.00 87 PRO A N 1
ATOM 665 C CA . PRO A 1 87 ? -11.100 -3.985 17.642 1.00 74.00 87 PRO A CA 1
ATOM 666 C C . PRO A 1 87 ? -9.569 -4.071 17.654 1.00 74.00 87 PRO A C 1
ATOM 668 O O . PRO A 1 87 ? -8.947 -3.921 16.603 1.00 74.00 87 PRO A O 1
ATOM 671 N N . ASN A 1 88 ? -8.964 -4.377 18.807 1.00 75.19 88 ASN A N 1
ATOM 672 C CA . ASN A 1 88 ? -7.503 -4.494 18.933 1.00 75.19 88 ASN A CA 1
ATOM 673 C C . ASN A 1 88 ? -6.897 -5.389 17.842 1.00 75.19 88 ASN A C 1
ATOM 675 O O . ASN A 1 88 ? -5.888 -5.036 17.253 1.00 75.19 88 ASN A O 1
ATOM 679 N N . ALA A 1 89 ? -7.568 -6.484 17.481 1.00 77.06 89 ALA A N 1
ATOM 680 C CA . ALA A 1 89 ? -7.129 -7.393 16.419 1.00 77.06 89 ALA A CA 1
ATOM 681 C C . ALA A 1 89 ? -6.977 -6.744 15.020 1.00 77.06 89 ALA A C 1
ATOM 683 O O . ALA A 1 89 ? -6.312 -7.313 14.165 1.00 77.06 89 ALA A O 1
ATOM 684 N N . VAL A 1 90 ? -7.567 -5.568 14.782 1.00 83.88 90 VAL A N 1
ATOM 685 C CA . VAL A 1 90 ? -7.494 -4.823 13.510 1.00 83.88 90 VAL A CA 1
ATOM 686 C C . VAL A 1 90 ? -6.448 -3.703 13.557 1.00 83.88 90 VAL A C 1
ATOM 688 O O . VAL A 1 90 ? -5.978 -3.252 12.514 1.00 83.88 90 VAL A O 1
ATOM 691 N N . LYS A 1 91 ? -6.031 -3.273 14.757 1.00 85.19 91 LYS A N 1
ATOM 692 C CA . LYS A 1 91 ? -5.133 -2.123 14.957 1.00 85.19 91 LYS A CA 1
ATOM 693 C C . LYS A 1 91 ? -3.816 -2.267 14.197 1.00 85.19 91 LYS A C 1
ATOM 695 O O . LYS A 1 91 ? -3.404 -1.306 13.558 1.00 85.19 91 LYS A O 1
ATOM 700 N N . ALA A 1 92 ? -3.191 -3.448 14.209 1.00 86.75 92 ALA A N 1
ATOM 701 C CA . ALA A 1 92 ? -1.964 -3.694 13.445 1.00 86.75 92 ALA A CA 1
ATOM 702 C C . ALA A 1 92 ? -2.157 -3.403 11.952 1.00 86.75 92 ALA A C 1
ATOM 704 O O . ALA A 1 92 ? -1.391 -2.633 11.377 1.00 86.75 92 ALA A O 1
ATOM 705 N N . SER A 1 93 ? -3.210 -3.963 11.350 1.00 87.50 93 SER A N 1
ATOM 706 C CA . SER A 1 93 ? -3.520 -3.743 9.941 1.00 87.50 93 SER A CA 1
ATOM 707 C C . SER A 1 93 ? -3.816 -2.270 9.681 1.00 87.50 93 SER A C 1
ATOM 709 O O . SER A 1 93 ? -3.106 -1.639 8.908 1.00 87.50 93 SER A O 1
ATOM 711 N N . THR A 1 94 ? -4.776 -1.670 10.387 1.00 87.19 94 THR A N 1
ATOM 712 C CA . THR A 1 94 ? -5.122 -0.253 10.195 1.00 87.19 94 THR A CA 1
ATOM 713 C C . THR A 1 94 ? -3.906 0.668 10.323 1.00 87.19 94 THR A C 1
ATOM 715 O O . THR A 1 94 ? -3.725 1.567 9.501 1.00 87.19 94 THR A O 1
ATOM 718 N N . CYS A 1 95 ? -3.032 0.434 11.305 1.00 88.88 95 CYS A N 1
ATOM 719 C CA . CYS A 1 95 ? -1.819 1.227 11.468 1.00 88.88 95 CYS A CA 1
ATOM 720 C C . CYS A 1 95 ? -0.807 1.009 10.345 1.00 88.88 95 CYS A C 1
ATOM 722 O O . CYS A 1 95 ? -0.256 1.986 9.849 1.00 88.88 95 CYS A O 1
ATOM 724 N N . PHE A 1 96 ? -0.593 -0.233 9.910 1.00 91.00 96 PHE A N 1
ATOM 725 C CA . PHE A 1 96 ? 0.276 -0.528 8.774 1.00 91.00 96 PHE A CA 1
ATOM 726 C C . PHE A 1 96 ? -0.173 0.223 7.514 1.00 91.00 96 PHE A C 1
ATOM 728 O O . PHE A 1 96 ? 0.595 0.995 6.944 1.00 91.00 96 PHE A O 1
ATOM 735 N N . TYR A 1 97 ? -1.433 0.046 7.109 1.00 88.38 97 TYR A N 1
ATOM 736 C CA . TYR A 1 97 ? -1.934 0.612 5.854 1.00 88.38 97 TYR A CA 1
ATOM 737 C C . TYR A 1 97 ? -2.003 2.130 5.893 1.00 88.38 97 TYR A C 1
ATOM 739 O O . TYR A 1 97 ? -1.562 2.792 4.958 1.00 88.38 97 TYR A O 1
ATOM 747 N N . SER A 1 98 ? -2.474 2.700 6.999 1.00 87.81 98 SER A N 1
ATOM 748 C CA . SER A 1 98 ? -2.460 4.153 7.149 1.00 87.81 98 SER A CA 1
ATOM 749 C C . SER A 1 98 ? -1.053 4.733 7.134 1.00 87.81 98 SER A C 1
ATOM 751 O O . SER A 1 98 ? -0.842 5.773 6.521 1.00 87.81 98 SER A O 1
ATOM 753 N N . GLY A 1 99 ? -0.080 4.041 7.735 1.00 90.56 99 GLY A N 1
ATOM 754 C CA . GLY A 1 99 ? 1.327 4.431 7.692 1.00 90.56 99 GLY A CA 1
ATOM 755 C C . GLY A 1 99 ? 1.893 4.406 6.280 1.00 90.56 99 GLY A C 1
ATOM 756 O O . GLY A 1 99 ? 2.628 5.312 5.891 1.00 90.56 99 GLY A O 1
ATOM 757 N N . TYR A 1 100 ? 1.510 3.395 5.501 1.00 90.25 100 TYR A N 1
ATOM 758 C CA . TYR A 1 100 ? 1.946 3.239 4.121 1.00 90.25 100 TYR A CA 1
ATOM 759 C C . TYR A 1 100 ? 1.459 4.414 3.268 1.00 90.25 100 TYR A C 1
ATOM 761 O O . TYR A 1 100 ? 2.254 5.108 2.629 1.00 90.25 100 TYR A O 1
ATOM 769 N N . PHE A 1 101 ? 0.154 4.690 3.317 1.00 87.81 101 PHE A N 1
ATOM 770 C CA . PHE A 1 101 ? -0.449 5.741 2.506 1.00 87.81 101 PHE A CA 1
ATOM 771 C C . PHE A 1 101 ? -0.055 7.142 2.977 1.00 87.81 101 PHE A C 1
ATOM 773 O O . PHE A 1 101 ? 0.358 7.950 2.143 1.00 87.81 101 PHE A O 1
ATOM 780 N N . ILE A 1 102 ? -0.094 7.438 4.284 1.00 88.44 102 ILE A N 1
ATOM 781 C CA . ILE A 1 102 ? 0.291 8.767 4.783 1.00 88.44 102 ILE A CA 1
ATOM 782 C C . ILE A 1 102 ? 1.732 9.103 4.392 1.00 88.44 102 ILE A C 1
ATOM 784 O O . ILE A 1 102 ? 1.980 10.202 3.899 1.00 88.44 102 ILE A O 1
ATOM 788 N N . LEU A 1 103 ? 2.671 8.157 4.519 1.00 91.00 103 LEU A N 1
ATOM 789 C CA . LEU A 1 103 ? 4.060 8.395 4.143 1.00 91.00 103 LEU A CA 1
ATOM 790 C C . LEU A 1 103 ? 4.174 8.719 2.652 1.00 91.00 103 LEU A C 1
ATOM 792 O O . LEU A 1 103 ? 4.844 9.689 2.298 1.00 91.00 103 LEU A O 1
ATOM 796 N N . LYS A 1 104 ? 3.483 7.969 1.786 1.00 88.06 104 LYS A N 1
ATOM 797 C CA . LYS A 1 104 ? 3.453 8.240 0.342 1.00 88.06 104 LYS A CA 1
ATOM 798 C C . LYS A 1 104 ? 2.981 9.670 0.049 1.00 88.06 104 LYS A C 1
ATOM 800 O O . LYS A 1 104 ? 3.623 10.394 -0.718 1.00 88.06 104 LYS A O 1
ATOM 805 N N . TYR A 1 105 ? 1.878 10.097 0.665 1.00 87.12 105 TYR A N 1
ATOM 806 C CA . TYR A 1 105 ? 1.350 11.450 0.475 1.00 87.12 105 TYR A CA 1
ATOM 807 C C . TYR A 1 105 ? 2.317 12.520 0.982 1.00 87.12 105 TYR A C 1
ATOM 809 O O . TYR A 1 105 ? 2.565 13.491 0.264 1.00 87.12 105 TYR A O 1
ATOM 817 N N . MET A 1 106 ? 2.909 12.324 2.162 1.00 90.00 106 MET A N 1
ATOM 818 C CA . MET A 1 106 ? 3.890 13.255 2.723 1.00 90.00 106 MET A CA 1
ATOM 819 C C . MET A 1 106 ? 5.130 13.357 1.826 1.00 90.00 106 MET A C 1
ATOM 821 O O . MET A 1 106 ? 5.538 14.457 1.462 1.00 90.00 106 MET A O 1
ATOM 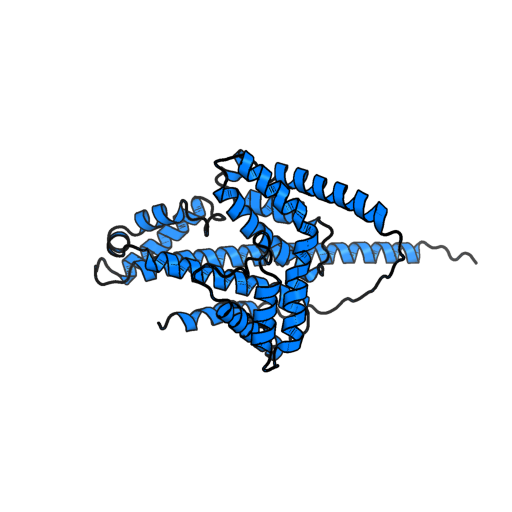825 N N . ILE A 1 107 ? 5.679 12.233 1.358 1.00 90.06 107 ILE A N 1
ATOM 826 C CA . ILE A 1 107 ? 6.823 12.216 0.434 1.00 90.06 107 ILE A CA 1
ATOM 827 C C . ILE A 1 107 ? 6.506 12.987 -0.854 1.00 90.06 107 ILE A C 1
ATOM 829 O O . ILE A 1 107 ? 7.329 13.784 -1.305 1.00 90.06 107 ILE A O 1
ATOM 833 N N . SER A 1 108 ? 5.298 12.839 -1.409 1.00 88.69 108 SER A N 1
ATOM 834 C CA . SER A 1 108 ? 4.889 13.561 -2.627 1.00 88.69 108 SER A CA 1
ATOM 835 C C . SER A 1 108 ? 4.858 15.090 -2.469 1.00 88.69 108 SER A C 1
ATOM 837 O O . SER A 1 108 ? 4.880 15.816 -3.464 1.00 88.69 108 SER A O 1
ATOM 839 N N . LYS A 1 109 ? 4.797 15.592 -1.227 1.00 89.94 109 LYS A N 1
ATOM 840 C CA . LYS A 1 109 ? 4.729 17.023 -0.895 1.00 89.94 109 LYS A CA 1
ATOM 841 C C . LYS A 1 109 ? 5.966 17.542 -0.157 1.00 89.94 109 LYS A C 1
ATOM 843 O O . LYS A 1 109 ? 5.981 18.714 0.208 1.00 89.94 109 LYS A O 1
ATOM 848 N N . ARG A 1 110 ? 7.015 16.726 0.016 1.00 89.44 110 ARG A N 1
ATOM 849 C CA . ARG A 1 110 ? 8.208 17.046 0.833 1.00 89.44 110 ARG A CA 1
ATOM 850 C C . ARG A 1 110 ? 8.949 18.324 0.427 1.00 89.44 110 ARG A C 1
ATOM 852 O O . ARG A 1 110 ? 9.633 18.920 1.249 1.00 89.44 110 ARG A O 1
ATOM 859 N N . SER A 1 111 ? 8.807 18.760 -0.825 1.00 89.19 111 SER A N 1
ATOM 860 C CA . SER A 1 111 ? 9.405 19.999 -1.335 1.00 89.19 111 SER A CA 1
ATOM 861 C C . SER A 1 111 ? 8.687 21.275 -0.877 1.00 89.19 111 SER A C 1
ATOM 863 O O . SER A 1 111 ? 9.227 22.363 -1.062 1.00 89.19 111 SER A O 1
ATOM 865 N N . ASN A 1 112 ? 7.489 21.167 -0.293 1.00 90.94 112 ASN A N 1
ATOM 866 C CA . ASN A 1 112 ? 6.702 22.299 0.185 1.00 90.94 112 ASN A CA 1
ATOM 867 C C . ASN A 1 112 ? 6.260 22.065 1.647 1.00 90.94 112 ASN A C 1
ATOM 869 O O . ASN A 1 112 ? 5.293 21.334 1.883 1.00 90.94 112 ASN A O 1
ATOM 873 N N . PRO A 1 113 ? 6.935 22.696 2.627 1.00 88.69 113 PRO A N 1
ATOM 874 C CA . PRO A 1 113 ? 6.608 22.556 4.047 1.00 88.69 113 PRO A CA 1
ATOM 875 C C . PRO A 1 113 ? 5.163 22.932 4.406 1.00 88.69 113 PRO A C 1
ATOM 877 O O . PRO A 1 113 ? 4.550 22.244 5.219 1.00 88.69 113 PRO A O 1
ATOM 880 N N . ASP A 1 114 ? 4.589 23.956 3.767 1.00 90.75 114 ASP A N 1
ATOM 881 C CA . ASP A 1 114 ? 3.210 24.395 4.030 1.00 90.75 114 ASP A CA 1
ATOM 882 C C . ASP A 1 114 ? 2.194 23.325 3.611 1.00 90.75 114 ASP A C 1
ATOM 884 O O . ASP A 1 114 ? 1.181 23.103 4.283 1.00 90.75 114 ASP A O 1
ATOM 888 N N . ASN A 1 115 ? 2.487 22.605 2.522 1.00 89.94 115 ASN A N 1
ATOM 889 C CA . ASN A 1 115 ? 1.677 21.462 2.114 1.00 89.94 115 ASN A CA 1
ATOM 890 C C . ASN A 1 115 ? 1.759 20.341 3.153 1.00 89.94 115 ASN A C 1
ATOM 892 O O . ASN A 1 115 ? 0.721 19.801 3.518 1.00 89.94 115 ASN A O 1
ATOM 896 N N . ILE A 1 116 ? 2.952 20.008 3.657 1.00 90.38 116 ILE A N 1
ATOM 897 C CA . ILE A 1 116 ? 3.120 18.983 4.704 1.00 90.38 116 ILE A CA 1
ATOM 898 C C . ILE A 1 116 ? 2.327 19.348 5.959 1.00 90.38 116 ILE A C 1
ATOM 900 O O . ILE A 1 116 ? 1.624 18.502 6.511 1.00 90.38 116 ILE A O 1
ATOM 904 N N . GLU A 1 117 ? 2.384 20.609 6.385 1.00 91.00 117 GLU A N 1
ATOM 905 C CA . GLU A 1 117 ? 1.608 21.084 7.529 1.00 91.00 117 GLU A CA 1
ATOM 906 C C . GLU A 1 117 ? 0.101 20.956 7.287 1.00 91.00 117 GLU A C 1
ATOM 908 O O . GLU A 1 117 ? -0.624 20.393 8.109 1.00 91.00 117 GLU A O 1
ATOM 913 N N . THR A 1 118 ? -0.363 21.374 6.109 1.00 90.81 118 THR A N 1
ATOM 914 C CA . THR A 1 118 ? -1.769 21.238 5.707 1.00 90.81 118 THR A CA 1
ATOM 915 C C . THR A 1 118 ? -2.224 19.776 5.725 1.00 90.81 118 THR A C 1
ATOM 917 O O . THR A 1 118 ? -3.313 19.479 6.219 1.00 90.81 118 THR A O 1
ATOM 920 N N . LEU A 1 119 ? -1.391 18.848 5.243 1.00 89.38 119 LEU A N 1
ATOM 921 C CA . LEU A 1 119 ? -1.697 17.417 5.258 1.00 89.38 119 LEU A CA 1
ATOM 922 C C . LEU A 1 119 ? -1.787 16.862 6.686 1.00 89.38 119 LEU A C 1
ATOM 924 O O . LEU A 1 119 ? -2.708 16.100 6.975 1.00 89.38 119 LEU A O 1
ATOM 928 N N . LYS A 1 120 ? -0.888 17.265 7.595 1.00 91.62 120 LYS A N 1
ATOM 929 C CA . LYS A 1 120 ? -0.949 16.862 9.013 1.00 91.62 120 LYS A CA 1
ATOM 930 C C . LYS A 1 120 ? -2.235 17.359 9.674 1.00 91.62 120 LYS A C 1
ATOM 932 O O . LYS A 1 120 ? -2.908 16.590 10.361 1.00 91.62 120 LYS A O 1
ATOM 937 N N . ILE A 1 121 ? -2.609 18.617 9.427 1.00 91.31 121 ILE A N 1
ATOM 938 C CA . ILE A 1 121 ? -3.856 19.212 9.928 1.00 91.31 121 ILE A CA 1
ATOM 939 C C . ILE A 1 121 ? -5.077 18.460 9.409 1.00 91.31 121 ILE A C 1
ATOM 941 O O . ILE A 1 121 ? -5.947 18.101 10.210 1.00 91.31 121 ILE A O 1
ATOM 945 N N . ASP A 1 122 ? -5.137 18.193 8.104 1.00 88.44 122 ASP A N 1
ATOM 946 C CA . ASP A 1 122 ? -6.259 17.473 7.506 1.00 88.44 122 ASP A CA 1
ATOM 947 C C . ASP A 1 122 ? -6.368 16.049 8.061 1.00 88.44 122 ASP A C 1
ATOM 949 O O . ASP A 1 122 ? -7.432 15.657 8.546 1.00 88.44 122 ASP A O 1
ATOM 953 N N . PHE A 1 123 ? -5.255 15.314 8.095 1.00 89.00 123 PHE A N 1
ATOM 954 C CA . PHE A 1 123 ? -5.190 13.965 8.646 1.00 89.00 123 PHE A CA 1
ATOM 955 C C . PHE A 1 123 ? -5.660 13.920 10.106 1.00 89.00 123 PHE A C 1
ATOM 957 O O . PHE A 1 123 ? -6.573 13.164 10.438 1.00 89.00 123 PHE A O 1
ATOM 964 N N . CYS A 1 124 ? -5.102 14.766 10.979 1.00 88.50 124 CYS A N 1
ATOM 965 C CA . CYS A 1 124 ? -5.455 14.772 12.401 1.00 88.50 124 CYS A CA 1
ATOM 966 C C . CYS A 1 124 ? -6.894 15.220 12.655 1.00 88.50 124 CYS A C 1
ATOM 968 O O . CYS A 1 124 ? -7.507 14.783 13.625 1.00 88.50 124 CYS A O 1
ATOM 970 N N . SER A 1 125 ? -7.455 16.069 11.789 1.00 86.88 125 SER A N 1
ATOM 971 C CA . SER A 1 125 ? -8.862 16.470 11.888 1.00 86.88 125 SER A CA 1
ATOM 972 C C . SER A 1 125 ? -9.840 15.346 11.541 1.00 86.88 125 SER A C 1
ATOM 974 O O . SER A 1 125 ? -10.977 15.375 11.998 1.00 86.88 125 SER A O 1
ATOM 976 N N . LYS A 1 126 ? -9.394 14.356 10.757 1.00 84.31 126 LYS A N 1
ATOM 977 C CA . LYS A 1 126 ? -10.221 13.255 10.243 1.00 84.31 126 LYS A CA 1
ATOM 978 C C . LYS A 1 126 ? -9.903 11.902 10.871 1.00 84.31 126 LYS A C 1
ATOM 980 O O . LYS A 1 126 ? -10.635 10.952 10.605 1.00 84.31 126 LYS A O 1
ATOM 985 N N . TYR A 1 127 ? -8.830 11.803 11.659 1.00 80.81 127 TYR A N 1
ATOM 986 C CA . TYR A 1 127 ? -8.299 10.549 12.201 1.00 80.81 127 TYR A CA 1
ATOM 987 C C . TYR A 1 127 ? -9.391 9.720 12.887 1.00 80.81 127 TYR A C 1
ATOM 989 O O . TYR A 1 127 ? -9.726 8.636 12.414 1.00 80.81 127 TYR A O 1
ATOM 997 N N . THR A 1 128 ? -10.016 10.263 13.934 1.00 79.12 128 THR A N 1
ATOM 998 C CA . THR A 1 128 ? -11.037 9.562 14.728 1.00 79.12 128 THR A CA 1
ATOM 999 C C . THR A 1 128 ? -12.237 9.131 13.885 1.00 79.12 128 THR A C 1
ATOM 1001 O O . THR A 1 128 ? -12.629 7.970 13.933 1.00 79.12 128 THR A O 1
ATOM 1004 N N . ASP A 1 129 ? -12.758 10.024 13.041 1.00 78.81 129 ASP A N 1
ATOM 1005 C CA . ASP A 1 129 ? -13.960 9.762 12.239 1.00 78.81 129 ASP A CA 1
ATOM 1006 C C . ASP A 1 129 ? -13.717 8.776 11.090 1.00 78.81 129 ASP A C 1
ATOM 1008 O O . ASP A 1 129 ? -14.647 8.142 10.587 1.00 78.81 129 ASP A O 1
ATOM 1012 N N . SER A 1 130 ? -12.475 8.669 10.614 1.00 77.56 130 SER A N 1
ATOM 1013 C CA . SER A 1 130 ? -12.156 7.896 9.408 1.00 77.56 130 SER A CA 1
ATOM 1014 C C . SER A 1 130 ? -11.672 6.481 9.712 1.00 77.56 130 SER A C 1
ATOM 1016 O O . SER A 1 130 ? -11.834 5.590 8.877 1.00 77.56 130 SER A O 1
ATOM 1018 N N . LEU A 1 131 ? -11.131 6.249 10.909 1.00 76.25 131 LEU A N 1
ATOM 1019 C CA . LEU A 1 131 ? -10.687 4.934 11.374 1.00 76.25 131 LEU A CA 1
ATOM 1020 C C . LEU A 1 131 ? -11.775 3.842 11.365 1.00 76.25 131 LEU A C 1
ATOM 1022 O O . LEU A 1 131 ? -11.506 2.763 10.828 1.00 76.25 131 LEU A O 1
ATOM 1026 N N . PRO A 1 132 ? -12.989 4.054 11.917 1.00 79.62 132 PRO A N 1
ATOM 1027 C CA . PRO A 1 132 ? -13.993 2.992 11.982 1.00 79.62 132 PRO A CA 1
ATOM 1028 C C . PRO A 1 132 ? -14.618 2.669 10.618 1.00 79.62 132 PRO A C 1
ATOM 1030 O O . PRO A 1 132 ? -15.117 1.558 10.433 1.00 79.62 132 PRO A O 1
ATOM 1033 N N . LYS A 1 133 ? -14.528 3.575 9.631 1.00 83.31 133 LYS A N 1
ATOM 1034 C CA . LYS A 1 133 ? -15.227 3.450 8.338 1.00 83.31 133 LYS A CA 1
ATOM 1035 C C . LYS A 1 133 ? -14.932 2.142 7.602 1.00 83.31 133 LYS A C 1
ATOM 1037 O O . LYS A 1 133 ? -15.858 1.522 7.088 1.00 83.31 133 LYS A O 1
ATOM 1042 N N . ARG A 1 134 ? -13.679 1.664 7.615 1.00 85.50 134 ARG A N 1
ATOM 1043 C CA . ARG A 1 134 ? -13.323 0.353 7.032 1.00 85.50 134 ARG A CA 1
ATOM 1044 C C . ARG A 1 134 ? -14.072 -0.782 7.719 1.00 85.50 134 ARG A C 1
ATOM 1046 O O . ARG A 1 134 ? -14.601 -1.680 7.067 1.00 85.50 134 ARG A O 1
ATOM 1053 N N . THR A 1 135 ? -14.093 -0.756 9.048 1.00 86.75 135 THR A N 1
ATOM 1054 C CA . THR A 1 135 ? -14.759 -1.789 9.842 1.00 86.75 135 THR A CA 1
ATOM 1055 C C . THR A 1 135 ? -16.255 -1.796 9.549 1.00 86.75 135 THR A C 1
ATOM 1057 O O . THR A 1 135 ? -16.821 -2.874 9.381 1.00 86.75 135 THR A O 1
ATOM 1060 N N . ASP A 1 136 ? -16.878 -0.626 9.415 1.00 86.94 136 ASP A N 1
ATOM 1061 C CA . ASP A 1 136 ? -18.301 -0.499 9.086 1.00 86.94 136 ASP A CA 1
ATOM 1062 C C . ASP A 1 136 ? -18.631 -0.955 7.659 1.00 86.94 136 ASP A C 1
ATOM 1064 O O . ASP A 1 136 ? -19.606 -1.691 7.460 1.00 86.94 136 ASP A O 1
ATOM 1068 N N . PHE A 1 137 ? -17.786 -0.601 6.686 1.00 88.44 137 PHE A N 1
ATOM 1069 C CA . PHE A 1 137 ? -17.872 -1.081 5.305 1.00 88.44 137 PHE A CA 1
ATOM 1070 C C . PHE A 1 137 ? -17.829 -2.616 5.255 1.00 88.44 137 PHE A C 1
ATOM 1072 O O . PHE A 1 137 ? -18.782 -3.283 4.844 1.00 88.44 137 PHE A O 1
ATOM 1079 N N . VAL A 1 138 ? -16.768 -3.208 5.809 1.00 90.94 138 VAL A N 1
ATOM 1080 C CA . VAL A 1 138 ? -16.574 -4.666 5.843 1.00 90.94 138 VAL A CA 1
ATOM 1081 C C . VAL A 1 138 ? -17.685 -5.367 6.616 1.00 90.94 138 VAL A C 1
ATOM 1083 O O . VAL A 1 138 ? -18.161 -6.421 6.197 1.00 90.94 138 VAL A O 1
ATOM 1086 N N . LYS A 1 139 ? -18.123 -4.800 7.743 1.00 92.00 139 LYS A N 1
ATOM 1087 C CA . LYS A 1 139 ? -19.223 -5.345 8.545 1.00 92.00 139 LYS A CA 1
ATOM 1088 C C . LYS A 1 139 ? -20.512 -5.414 7.737 1.00 92.00 139 LYS A C 1
ATOM 1090 O O . LYS A 1 139 ? -21.205 -6.426 7.829 1.00 92.00 139 LYS A O 1
ATOM 1095 N N . THR A 1 140 ? -20.813 -4.381 6.954 1.00 91.44 140 THR A N 1
ATOM 1096 C CA . THR A 1 140 ? -22.018 -4.352 6.119 1.00 91.44 140 THR A CA 1
ATOM 1097 C C . THR A 1 140 ? -21.941 -5.400 5.015 1.00 91.44 140 THR A C 1
ATOM 1099 O O . THR A 1 140 ? -22.829 -6.246 4.901 1.00 91.44 140 THR A O 1
ATOM 1102 N N . LEU A 1 141 ? -20.835 -5.420 4.270 1.00 91.88 141 LEU A N 1
ATOM 1103 C CA . LEU A 1 141 ? -20.635 -6.359 3.167 1.00 91.88 141 LEU A CA 1
ATOM 1104 C C . LEU A 1 141 ? -20.565 -7.818 3.618 1.00 91.88 141 LEU A C 1
ATOM 1106 O O . LEU A 1 141 ? -21.069 -8.713 2.942 1.00 91.88 141 LEU A O 1
ATOM 1110 N N . LYS A 1 142 ? -19.995 -8.087 4.795 1.00 92.12 142 LYS A N 1
ATOM 1111 C CA . LYS A 1 142 ? -19.875 -9.445 5.333 1.00 92.12 142 LYS A CA 1
ATOM 1112 C C . LYS A 1 142 ? -21.234 -10.114 5.539 1.00 92.12 142 LYS A C 1
ATOM 1114 O O . LYS A 1 142 ? -21.352 -11.316 5.306 1.00 92.12 142 LYS A O 1
ATOM 1119 N N . VAL A 1 143 ? -22.251 -9.358 5.958 1.00 91.00 143 VAL A N 1
ATOM 1120 C CA . VAL A 1 143 ? -23.625 -9.871 6.135 1.00 91.00 143 VAL A CA 1
ATOM 1121 C C . VAL A 1 143 ? -24.250 -10.261 4.790 1.00 91.00 143 VAL A C 1
ATOM 1123 O O . VAL A 1 143 ? -25.121 -11.126 4.747 1.00 91.00 143 VAL A O 1
ATOM 1126 N N . LYS A 1 144 ? -23.765 -9.669 3.696 1.00 91.25 144 LYS A N 1
ATOM 1127 C CA . LYS A 1 144 ? -24.260 -9.845 2.331 1.00 91.25 144 LYS A CA 1
ATOM 1128 C C . LYS A 1 144 ? -23.398 -10.761 1.459 1.00 91.25 144 LYS A C 1
ATOM 1130 O O . LYS A 1 144 ? -23.704 -10.917 0.291 1.00 91.25 144 LYS A O 1
ATOM 1135 N N . ALA A 1 145 ? -22.339 -11.385 1.981 1.00 84.88 145 ALA A N 1
ATOM 1136 C CA . ALA A 1 145 ? -21.337 -12.086 1.159 1.00 84.88 145 ALA A CA 1
ATOM 1137 C C . ALA A 1 145 ? -21.896 -13.167 0.201 1.00 84.88 145 ALA A C 1
ATOM 1139 O O . ALA A 1 145 ? -21.356 -13.343 -0.888 1.00 84.88 145 ALA A O 1
ATOM 1140 N N . ASN A 1 146 ? -22.988 -13.847 0.582 1.00 82.31 146 ASN A N 1
ATOM 1141 C CA . ASN A 1 146 ? -23.685 -14.845 -0.250 1.00 82.31 146 ASN A CA 1
ATOM 1142 C C . ASN A 1 146 ? -25.007 -14.332 -0.846 1.00 82.31 146 ASN A C 1
ATOM 1144 O O . ASN A 1 146 ? -25.779 -15.122 -1.384 1.00 82.31 146 ASN A O 1
ATOM 1148 N N . ASP A 1 147 ? -25.307 -13.049 -0.672 1.00 88.62 147 ASP A N 1
ATOM 1149 C CA . ASP A 1 147 ? -26.519 -12.415 -1.178 1.00 88.62 147 ASP A CA 1
ATOM 1150 C C . ASP A 1 147 ? -26.293 -11.993 -2.639 1.00 88.62 147 ASP A C 1
ATOM 1152 O O . ASP A 1 147 ? -25.199 -11.558 -3.014 1.00 88.62 147 ASP A O 1
ATOM 1156 N N . GLU A 1 148 ? -27.328 -12.113 -3.469 1.00 89.38 148 GLU A N 1
ATOM 1157 C CA . GLU A 1 148 ? -27.310 -11.599 -4.843 1.00 89.38 148 GLU A CA 1
ATOM 1158 C C . GLU A 1 148 ? -27.141 -10.072 -4.853 1.00 89.38 148 GLU A C 1
ATOM 1160 O O . GLU A 1 148 ? -26.555 -9.519 -5.781 1.00 89.38 148 GLU A O 1
ATOM 1165 N N . ASP A 1 149 ? -27.560 -9.408 -3.773 1.00 92.38 149 ASP A N 1
ATOM 1166 C CA . ASP A 1 149 ? -27.493 -7.958 -3.596 1.00 92.38 149 ASP A CA 1
ATOM 1167 C C . ASP A 1 149 ? -26.110 -7.433 -3.153 1.00 92.38 149 ASP A C 1
ATOM 1169 O O . ASP A 1 149 ? -25.945 -6.236 -2.918 1.00 92.38 149 ASP A O 1
ATOM 1173 N N . PHE A 1 150 ? -25.094 -8.300 -3.014 1.00 94.00 150 PHE A N 1
ATOM 1174 C CA . PHE A 1 150 ? -23.756 -7.887 -2.559 1.00 94.00 150 PHE A CA 1
ATOM 1175 C C . PHE A 1 150 ? -23.192 -6.719 -3.376 1.00 94.00 150 PHE A C 1
ATOM 1177 O O . PHE A 1 150 ? -22.670 -5.760 -2.807 1.00 94.00 150 PHE A O 1
ATOM 1184 N N . ASP A 1 151 ? -23.285 -6.816 -4.704 1.00 92.69 151 ASP A N 1
ATOM 1185 C CA . ASP A 1 151 ? -22.632 -5.875 -5.613 1.00 92.69 151 ASP A CA 1
ATOM 1186 C C . ASP A 1 151 ? -23.298 -4.495 -5.531 1.00 92.69 151 ASP A C 1
ATOM 1188 O O . ASP A 1 151 ? -22.597 -3.491 -5.426 1.00 92.69 151 ASP A O 1
ATOM 1192 N N . ASN A 1 152 ? -24.633 -4.445 -5.448 1.00 93.00 152 ASN A N 1
ATOM 1193 C CA . ASN A 1 152 ? -25.376 -3.195 -5.272 1.00 93.00 152 ASN A CA 1
ATOM 1194 C C . ASN A 1 152 ? -25.039 -2.535 -3.933 1.00 93.00 152 ASN A C 1
ATOM 1196 O O . ASN A 1 152 ? -24.687 -1.361 -3.904 1.00 93.00 152 ASN A O 1
ATOM 1200 N N . VAL A 1 153 ? -25.068 -3.295 -2.830 1.00 92.81 153 VAL A N 1
ATOM 1201 C CA . VAL A 1 153 ? -24.738 -2.762 -1.497 1.00 92.81 153 VAL A CA 1
ATOM 1202 C C . VAL A 1 153 ? -23.303 -2.240 -1.461 1.00 92.81 153 VAL A C 1
ATOM 1204 O O . VAL A 1 153 ? -23.040 -1.195 -0.870 1.00 92.81 153 VAL A O 1
ATOM 1207 N N . CYS A 1 154 ? -22.369 -2.947 -2.094 1.00 91.25 154 CYS A N 1
ATOM 1208 C CA . CYS A 1 154 ? -20.986 -2.504 -2.192 1.00 91.25 154 CYS A CA 1
ATOM 1209 C C . CYS A 1 154 ? -20.848 -1.206 -2.986 1.00 91.25 154 CYS A C 1
ATOM 1211 O O . CYS A 1 154 ? -20.250 -0.256 -2.479 1.00 91.25 154 CYS A O 1
ATOM 1213 N N . ILE A 1 155 ? -21.440 -1.128 -4.177 1.00 89.56 155 ILE A N 1
ATOM 1214 C CA . ILE A 1 155 ? -21.400 0.077 -5.010 1.00 89.56 155 ILE A CA 1
ATOM 1215 C C . ILE A 1 155 ? -22.056 1.257 -4.287 1.00 89.56 155 ILE A C 1
ATOM 1217 O O . ILE A 1 155 ? -21.452 2.327 -4.207 1.00 89.56 155 ILE A O 1
ATOM 1221 N N . ASP A 1 156 ? -23.231 1.057 -3.689 1.00 89.69 156 ASP A N 1
ATOM 1222 C CA . ASP A 1 156 ? -23.938 2.087 -2.926 1.00 89.69 156 ASP A CA 1
ATOM 1223 C C . ASP A 1 156 ? -23.082 2.604 -1.768 1.00 89.69 156 ASP A C 1
ATOM 1225 O O . ASP A 1 156 ? -23.016 3.813 -1.533 1.00 89.69 156 ASP A O 1
ATOM 1229 N N . GLN A 1 157 ? -22.369 1.724 -1.057 1.00 86.75 157 GLN A N 1
ATOM 1230 C CA . GLN A 1 157 ? -21.439 2.156 -0.014 1.00 86.75 157 GLN A CA 1
ATOM 1231 C C . GLN A 1 157 ? -20.260 2.946 -0.574 1.00 86.75 157 GLN A C 1
ATOM 1233 O O . GLN A 1 157 ? -19.943 3.999 -0.030 1.00 86.75 157 GLN A O 1
ATOM 1238 N N . LEU A 1 158 ? -19.646 2.511 -1.675 1.00 83.25 158 LEU A N 1
ATOM 1239 C CA . LEU A 1 158 ? -18.543 3.253 -2.297 1.00 83.25 158 LEU A CA 1
ATOM 1240 C C . LEU A 1 158 ? -18.985 4.631 -2.815 1.00 83.25 158 LEU A C 1
ATOM 1242 O O . LEU A 1 158 ? -18.218 5.589 -2.752 1.00 83.25 158 LEU A O 1
ATOM 1246 N N . GLN A 1 159 ? -20.223 4.754 -3.298 1.00 81.31 159 GLN A N 1
ATOM 1247 C CA . GLN A 1 159 ? -20.785 6.018 -3.780 1.00 81.31 159 GLN A CA 1
ATOM 1248 C C . GLN A 1 159 ? -21.186 6.956 -2.638 1.00 81.31 159 GLN A C 1
ATOM 1250 O O . GLN A 1 159 ? -20.853 8.140 -2.656 1.00 81.31 159 GLN A O 1
ATOM 1255 N N . THR A 1 160 ? -21.893 6.440 -1.632 1.00 76.31 160 THR A N 1
ATOM 1256 C CA . THR A 1 160 ? -22.382 7.242 -0.494 1.00 76.31 160 THR A CA 1
ATOM 1257 C C . THR A 1 160 ? -21.281 7.610 0.487 1.00 76.31 160 THR A C 1
ATOM 1259 O O . THR A 1 160 ? -21.402 8.594 1.216 1.00 76.31 160 THR A O 1
ATOM 1262 N N . GLN A 1 161 ? -20.193 6.847 0.490 1.00 68.94 161 GLN A N 1
ATOM 1263 C CA . GLN A 1 161 ? -19.012 7.123 1.286 1.00 68.94 161 GLN A CA 1
ATOM 1264 C C . GLN A 1 161 ? -17.896 7.749 0.441 1.00 68.94 161 GLN A C 1
ATOM 1266 O O . GLN A 1 161 ? -16.746 7.629 0.840 1.00 68.94 161 GLN A O 1
ATOM 1271 N N . SER A 1 162 ? -18.209 8.420 -0.684 1.00 55.28 162 SER A N 1
ATOM 1272 C CA . SER A 1 162 ? -17.225 9.093 -1.553 1.00 55.28 162 SER A CA 1
ATOM 1273 C C . SER A 1 162 ? -16.155 9.811 -0.723 1.00 55.28 162 SER A C 1
ATOM 1275 O O . SER A 1 162 ? -16.490 10.672 0.100 1.00 55.28 162 SER A O 1
ATOM 1277 N N . GLY A 1 163 ? -14.884 9.439 -0.892 1.00 53.94 163 GLY A N 1
ATOM 1278 C CA . GLY A 1 163 ? -13.844 9.804 0.065 1.00 53.94 163 GLY A CA 1
ATOM 1279 C C . GLY A 1 163 ? -13.847 8.905 1.301 1.00 53.94 163 GLY A C 1
ATOM 1280 O O . GLY A 1 163 ? -13.665 9.396 2.427 1.00 53.94 163 GLY A O 1
ATOM 1281 N N . LEU A 1 164 ? -13.995 7.586 1.100 1.00 51.22 164 LEU A N 1
ATOM 1282 C CA . LEU A 1 164 ? -13.461 6.585 2.013 1.00 51.22 164 LEU A CA 1
ATOM 1283 C C . LEU A 1 164 ? -11.963 6.794 1.978 1.00 51.22 164 LEU A C 1
ATOM 1285 O O . LEU A 1 164 ? -11.216 6.197 1.228 1.00 51.22 164 LEU A O 1
ATOM 1289 N N . ASN A 1 165 ? -11.577 7.750 2.800 1.00 56.56 165 ASN A N 1
ATOM 1290 C CA . ASN A 1 165 ? -10.356 7.751 3.514 1.00 56.56 165 ASN A CA 1
ATOM 1291 C C . ASN A 1 165 ? -9.092 7.605 2.665 1.00 56.56 165 ASN A C 1
ATOM 1293 O O . ASN A 1 165 ? -8.289 6.707 2.893 1.00 56.56 165 ASN A O 1
ATOM 1297 N N . TYR A 1 166 ? -8.858 8.563 1.771 1.00 63.47 166 TYR A N 1
ATOM 1298 C CA . TYR A 1 166 ? -7.587 8.659 1.057 1.00 63.47 166 TYR A CA 1
ATOM 1299 C C . TYR A 1 166 ? -6.359 8.540 1.986 1.00 63.47 166 TYR A C 1
ATOM 1301 O O . TYR A 1 166 ? -5.330 8.035 1.567 1.00 63.47 166 TYR A O 1
ATOM 1309 N N . TRP A 1 167 ? -6.468 8.923 3.266 1.00 62.31 167 TRP A N 1
ATOM 1310 C CA . TRP A 1 167 ? -5.406 8.785 4.266 1.00 62.31 167 TRP A CA 1
ATOM 1311 C C . TRP A 1 167 ? -5.171 7.374 4.808 1.00 62.31 167 TRP A C 1
ATOM 1313 O O . TRP A 1 167 ? -4.024 7.007 5.062 1.00 62.31 167 TRP A O 1
ATOM 1323 N N . PHE A 1 168 ? -6.236 6.617 5.067 1.00 59.97 168 PHE A N 1
ATOM 1324 C CA . PHE A 1 168 ? -6.167 5.352 5.800 1.00 59.97 168 PHE A CA 1
ATOM 1325 C C . PHE A 1 168 ? -6.626 4.141 4.975 1.00 59.97 168 PHE A C 1
ATOM 1327 O O . PHE A 1 168 ? -6.479 3.022 5.466 1.00 59.97 168 PHE A O 1
ATOM 1334 N N . ASP A 1 169 ? -7.181 4.342 3.774 1.00 61.91 169 ASP A N 1
ATOM 1335 C CA . ASP A 1 169 ? -7.750 3.295 2.924 1.00 61.91 169 ASP A CA 1
ATOM 1336 C C . ASP A 1 169 ? -8.242 3.832 1.560 1.00 61.91 169 ASP A C 1
ATOM 1338 O O . ASP A 1 169 ? -9.433 4.104 1.430 1.00 61.91 169 ASP A O 1
ATOM 1342 N N . PRO A 1 170 ? 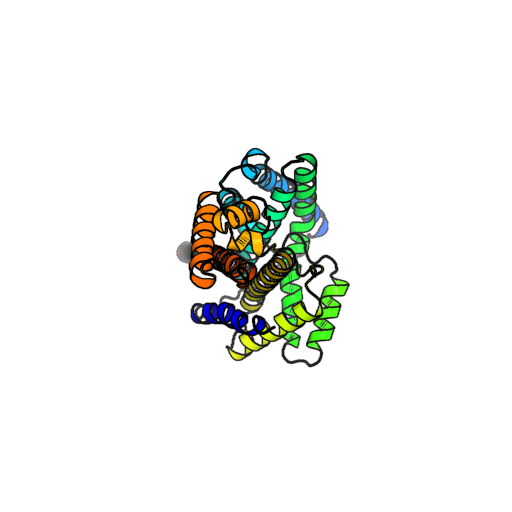-7.406 3.976 0.516 1.00 56.06 170 PRO A N 1
ATOM 1343 C CA . PRO A 1 170 ? -7.921 4.247 -0.817 1.00 56.06 170 PRO A CA 1
ATOM 1344 C C . PRO A 1 170 ? -8.618 2.983 -1.344 1.00 56.06 170 PRO A C 1
ATOM 1346 O O . PRO A 1 170 ? -8.064 2.206 -2.115 1.00 56.06 170 PRO A O 1
ATOM 1349 N N . ILE A 1 171 ? -9.869 2.788 -0.925 1.00 54.38 171 ILE A N 1
ATOM 1350 C CA . ILE A 1 171 ? -10.884 2.161 -1.778 1.00 54.38 171 ILE A CA 1
ATOM 1351 C C . ILE A 1 171 ? -11.349 3.148 -2.848 1.00 54.38 171 ILE A C 1
ATOM 1353 O O . ILE A 1 171 ? -12.207 2.815 -3.662 1.00 54.38 171 ILE A O 1
ATOM 1357 N N . ASP A 1 172 ? -10.821 4.375 -2.834 1.00 52.56 172 ASP A N 1
ATOM 1358 C CA . ASP A 1 172 ? -11.058 5.300 -3.918 1.00 52.56 172 ASP A CA 1
ATOM 1359 C C . ASP A 1 172 ? -10.551 4.652 -5.213 1.00 52.56 172 ASP A C 1
ATOM 1361 O O . ASP A 1 172 ? -9.374 4.279 -5.301 1.00 52.56 172 ASP A O 1
ATOM 1365 N N . PRO A 1 173 ? -11.439 4.476 -6.203 1.00 53.06 173 PRO A N 1
ATOM 1366 C CA . PRO A 1 173 ? -11.046 3.969 -7.499 1.00 53.06 173 PRO A CA 1
ATOM 1367 C C . PRO A 1 173 ? -9.926 4.863 -8.038 1.00 53.06 173 PRO A C 1
ATOM 1369 O O . PRO A 1 173 ? -10.119 6.062 -8.255 1.00 53.06 173 PRO A O 1
ATOM 1372 N N . MET A 1 174 ? -8.737 4.290 -8.250 1.00 62.69 174 MET A N 1
ATOM 1373 C CA . MET A 1 174 ? -7.794 4.893 -9.190 1.00 62.69 174 MET A CA 1
ATOM 1374 C C . MET A 1 174 ? -8.503 5.009 -10.543 1.00 62.69 174 MET A C 1
ATOM 1376 O O . MET A 1 174 ? -9.447 4.270 -10.811 1.00 62.69 174 MET A O 1
ATOM 1380 N N . VAL A 1 175 ? -8.055 5.899 -11.429 1.00 61.84 175 VAL A N 1
ATOM 1381 C CA . VAL A 1 175 ? -8.648 6.000 -12.779 1.00 61.84 175 VAL A CA 1
ATOM 1382 C C . VAL A 1 175 ? -8.666 4.630 -13.486 1.00 61.84 175 VAL A C 1
ATOM 1384 O O . VAL A 1 175 ? -9.570 4.348 -14.269 1.00 61.84 175 VAL A O 1
ATOM 1387 N N . SER A 1 176 ? -7.711 3.763 -13.149 1.00 71.56 176 SER A N 1
ATOM 1388 C CA . SER A 1 176 ? -7.558 2.386 -13.623 1.00 71.56 176 SER A CA 1
ATOM 1389 C C . SER A 1 176 ? -8.335 1.311 -12.847 1.00 71.56 176 SER A C 1
ATOM 1391 O O . SER A 1 176 ? -8.410 0.185 -13.333 1.00 71.56 176 SER A O 1
ATOM 1393 N N . ILE A 1 177 ? -8.917 1.608 -11.678 1.00 77.31 177 ILE A N 1
ATOM 1394 C CA . ILE A 1 177 ? -9.662 0.642 -10.853 1.00 77.31 177 ILE A CA 1
ATOM 1395 C C . ILE A 1 177 ? -11.129 1.054 -10.811 1.00 77.31 177 ILE A C 1
ATOM 1397 O O . ILE A 1 177 ? -11.470 2.097 -10.272 1.00 77.31 177 ILE A O 1
ATOM 1401 N N . SER A 1 178 ? -12.034 0.219 -11.306 1.00 83.56 178 SER A N 1
ATOM 1402 C CA . SER A 1 178 ? -13.472 0.485 -11.191 1.00 83.56 178 SER A CA 1
ATOM 1403 C C . SER A 1 178 ? -14.038 0.113 -9.810 1.00 83.56 178 SER A C 1
ATOM 1405 O O . SER A 1 178 ? -13.546 -0.786 -9.126 1.00 83.56 178 SER A O 1
ATOM 1407 N N . GLN A 1 179 ? -15.154 0.744 -9.416 1.00 84.94 179 GLN A N 1
ATOM 1408 C CA . GLN A 1 179 ? -15.924 0.326 -8.230 1.00 84.94 179 GLN A CA 1
ATOM 1409 C C . GLN A 1 179 ? -16.351 -1.150 -8.320 1.00 84.94 179 GLN A C 1
ATOM 1411 O O . GLN A 1 179 ? -16.326 -1.863 -7.319 1.00 84.94 179 GLN A O 1
ATOM 1416 N N . GLN A 1 180 ? -16.686 -1.630 -9.524 1.00 87.69 180 GLN A N 1
ATOM 1417 C CA . GLN A 1 180 ? -17.042 -3.031 -9.746 1.00 87.69 180 GLN A CA 1
ATOM 1418 C C . GLN A 1 180 ? -15.883 -3.970 -9.402 1.00 87.69 180 GLN A C 1
ATOM 1420 O O . GLN A 1 180 ? -16.095 -4.977 -8.733 1.00 87.69 180 GLN A O 1
ATOM 1425 N N . GLU A 1 181 ? -14.654 -3.642 -9.810 1.00 86.69 181 GLU A N 1
ATOM 1426 C CA . GLU A 1 181 ? -13.480 -4.465 -9.498 1.00 86.69 181 GLU A CA 1
ATOM 1427 C C . GLU A 1 181 ? -13.227 -4.548 -7.994 1.00 86.69 181 GLU A C 1
ATOM 1429 O O . GLU A 1 181 ? -12.938 -5.630 -7.483 1.00 86.69 181 GLU A O 1
ATOM 1434 N N . ILE A 1 182 ? -13.408 -3.439 -7.272 1.00 86.69 182 ILE A N 1
ATOM 1435 C CA . ILE A 1 182 ? -13.340 -3.415 -5.807 1.00 86.69 182 ILE A CA 1
ATOM 1436 C C . ILE A 1 182 ? -14.385 -4.361 -5.205 1.00 86.69 182 ILE A C 1
ATOM 1438 O O . ILE A 1 182 ? -14.057 -5.160 -4.319 1.00 86.69 182 ILE A O 1
ATOM 1442 N N . CYS A 1 183 ? -15.633 -4.286 -5.667 1.00 89.88 183 CYS A N 1
ATOM 1443 C CA . CYS A 1 183 ? -16.723 -5.108 -5.148 1.00 89.88 183 CYS A CA 1
ATOM 1444 C C . CYS A 1 183 ? -16.520 -6.595 -5.453 1.00 89.88 183 CYS A C 1
ATOM 1446 O O . CYS A 1 183 ? -16.571 -7.418 -4.536 1.00 89.88 183 CYS A O 1
ATOM 1448 N N . ASP A 1 184 ? -16.166 -6.945 -6.689 1.00 89.88 184 ASP A N 1
ATOM 1449 C CA . ASP A 1 184 ? -15.855 -8.319 -7.100 1.00 89.88 184 ASP A CA 1
ATOM 1450 C C . ASP A 1 184 ? -14.750 -8.936 -6.237 1.00 89.88 184 ASP A C 1
ATOM 1452 O O . ASP A 1 184 ? -14.800 -10.109 -5.849 1.00 89.88 184 ASP A O 1
ATOM 1456 N N . LEU A 1 185 ? -13.729 -8.140 -5.943 1.00 89.69 185 LEU A N 1
ATOM 1457 C CA . LEU A 1 185 ? -12.570 -8.529 -5.159 1.00 89.69 185 LEU A CA 1
ATOM 1458 C C . LEU A 1 185 ? -12.944 -8.776 -3.687 1.00 89.69 185 LEU A C 1
ATOM 1460 O O . LEU A 1 185 ? -12.601 -9.830 -3.140 1.00 89.69 185 LEU A O 1
ATOM 1464 N N . HIS A 1 186 ? -13.749 -7.902 -3.075 1.00 91.56 186 HIS A N 1
ATOM 1465 C CA . HIS A 1 186 ? -14.291 -8.131 -1.729 1.00 91.56 186 HIS A CA 1
ATOM 1466 C C . HIS A 1 186 ? -15.226 -9.345 -1.674 1.00 91.56 186 HIS A C 1
ATOM 1468 O O . HIS A 1 186 ? -15.127 -10.151 -0.747 1.00 91.56 186 HIS A O 1
ATOM 1474 N N . L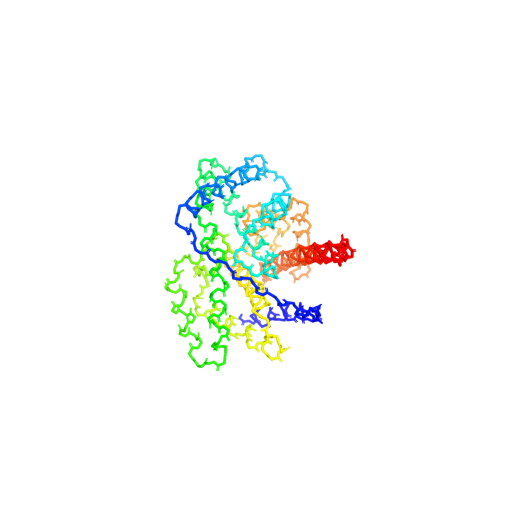YS A 1 187 ? -16.079 -9.539 -2.686 1.00 93.31 187 LYS A N 1
ATOM 1475 C CA . LYS A 1 187 ? -16.968 -10.706 -2.795 1.00 93.31 187 LYS A CA 1
ATOM 1476 C C . LYS A 1 187 ? -16.171 -12.006 -2.833 1.00 93.31 187 LYS A C 1
ATOM 1478 O O . LYS A 1 187 ? -16.447 -12.937 -2.073 1.00 93.31 187 LYS A O 1
ATOM 1483 N N . LYS A 1 188 ? -15.134 -12.070 -3.678 1.00 92.44 188 LYS A N 1
ATOM 1484 C CA . LYS A 1 188 ? -14.221 -13.225 -3.773 1.00 92.44 188 LYS A CA 1
ATOM 1485 C C . LYS A 1 188 ? -13.508 -13.486 -2.450 1.00 92.44 188 LYS A C 1
ATOM 1487 O O . LYS A 1 188 ? -13.470 -14.638 -2.009 1.00 92.44 188 LYS A O 1
ATOM 1492 N N . LEU A 1 189 ? -12.987 -12.439 -1.804 1.00 92.38 189 LEU A N 1
ATOM 1493 C CA . LEU A 1 189 ? -12.343 -12.554 -0.499 1.00 92.38 189 LEU A CA 1
ATOM 1494 C C . LEU A 1 189 ? -13.302 -13.133 0.539 1.00 92.38 189 LEU A C 1
ATOM 1496 O O . LEU A 1 189 ? -12.976 -14.117 1.199 1.00 92.38 189 LEU A O 1
ATOM 1500 N N . PHE A 1 190 ? -14.491 -12.553 0.673 1.00 94.31 190 PHE A N 1
ATOM 1501 C CA . PHE A 1 190 ? -15.426 -12.921 1.732 1.00 94.31 190 PHE A CA 1
ATOM 1502 C C . PHE A 1 190 ? -15.938 -14.344 1.532 1.00 94.31 190 PHE A C 1
ATOM 1504 O O . PHE A 1 190 ? -15.948 -15.124 2.482 1.00 94.31 190 PHE A O 1
ATOM 1511 N N . ASN A 1 191 ? -16.231 -14.731 0.290 1.00 91.69 191 ASN A N 1
ATOM 1512 C CA . ASN A 1 191 ? -16.580 -16.109 -0.047 1.00 91.69 191 ASN A CA 1
ATOM 1513 C C . ASN A 1 191 ? -15.445 -17.093 0.265 1.00 91.69 191 ASN A C 1
ATOM 1515 O O . ASN A 1 191 ? -15.698 -18.195 0.754 1.00 91.69 191 ASN A O 1
ATOM 1519 N N . SER A 1 192 ? -14.190 -16.711 0.017 1.00 92.56 192 SER A N 1
ATOM 1520 C CA . SER A 1 192 ? -13.021 -17.528 0.369 1.00 92.56 192 SER A CA 1
ATOM 1521 C C . SER A 1 192 ? -12.881 -17.697 1.886 1.00 92.56 192 SER A C 1
ATOM 1523 O O . SER A 1 192 ? -12.751 -18.820 2.374 1.00 92.56 192 SER A O 1
ATOM 1525 N N . LEU A 1 193 ? -12.989 -16.603 2.647 1.00 92.00 193 LEU A N 1
ATOM 1526 C CA . LEU A 1 193 ? -12.926 -16.614 4.111 1.00 92.00 193 LEU A CA 1
ATOM 1527 C C . LEU A 1 193 ? -14.047 -17.468 4.720 1.00 92.00 193 LEU A C 1
ATOM 1529 O O . LEU A 1 193 ? -13.786 -18.289 5.600 1.00 92.00 193 LEU A O 1
ATOM 1533 N N . GLN A 1 194 ? -15.277 -17.351 4.214 1.00 91.44 194 GLN A N 1
ATOM 1534 C CA . GLN A 1 194 ? -16.399 -18.180 4.661 1.00 91.44 194 GLN A CA 1
ATOM 1535 C C . GLN A 1 194 ? -16.180 -19.667 4.386 1.00 91.44 194 GLN A C 1
ATOM 1537 O O . GLN A 1 194 ? -16.387 -20.486 5.280 1.00 91.44 194 GLN A O 1
ATOM 1542 N N . LYS A 1 195 ? -15.708 -20.027 3.184 1.00 92.50 195 LYS A N 1
ATOM 1543 C CA . LYS A 1 195 ? -15.372 -21.420 2.839 1.00 92.50 195 LYS A CA 1
ATOM 1544 C C . LYS A 1 195 ? -14.289 -22.003 3.749 1.00 92.50 195 LYS A C 1
ATOM 1546 O O . LYS A 1 195 ? -14.284 -23.206 3.987 1.00 92.50 195 LYS A O 1
ATOM 1551 N N . LYS A 1 196 ? -13.404 -21.157 4.282 1.00 93.19 196 LYS A N 1
ATOM 1552 C CA . LYS A 1 196 ? -12.371 -21.524 5.263 1.00 93.19 196 LYS A CA 1
ATOM 1553 C C . LYS A 1 196 ? -12.856 -21.495 6.720 1.00 93.19 196 LYS A C 1
ATOM 1555 O O . LYS A 1 196 ? -12.060 -21.718 7.624 1.00 93.19 196 LYS A O 1
ATOM 1560 N N . GLY A 1 197 ? -14.140 -21.230 6.969 1.00 92.06 197 GLY A N 1
ATOM 1561 C CA . GLY A 1 197 ? -14.714 -21.191 8.319 1.00 92.06 197 GLY A CA 1
ATOM 1562 C C . GLY A 1 197 ? -14.329 -19.953 9.136 1.00 92.06 197 GLY A C 1
ATOM 1563 O O . GLY A 1 197 ? -14.541 -19.927 10.349 1.00 92.06 197 GLY A O 1
ATOM 1564 N N . VAL A 1 198 ? -13.784 -18.914 8.498 1.00 89.94 198 VAL A N 1
ATOM 1565 C CA . VAL A 1 198 ? -13.408 -17.661 9.160 1.00 89.94 198 VAL A CA 1
ATOM 1566 C C . VAL A 1 198 ? -14.676 -16.898 9.536 1.00 89.94 198 VAL A C 1
ATOM 1568 O O . VAL A 1 198 ? -15.499 -16.552 8.682 1.00 89.94 198 VAL A O 1
ATOM 1571 N N . THR A 1 199 ? -14.837 -16.608 10.828 1.00 89.06 199 THR A N 1
ATOM 1572 C CA . THR A 1 199 ? -16.036 -15.939 11.369 1.00 89.06 199 THR A CA 1
ATOM 1573 C C . THR A 1 199 ? -15.748 -14.612 12.060 1.00 89.06 199 THR A C 1
ATOM 1575 O O . THR A 1 199 ? -16.688 -13.840 12.274 1.00 89.06 199 THR A O 1
ATOM 1578 N N . SER A 1 200 ? -14.490 -14.280 12.370 1.00 91.00 200 SER A N 1
ATOM 1579 C CA . SER A 1 200 ? -14.152 -13.011 13.025 1.00 91.00 200 SER A CA 1
ATOM 1580 C C . SER A 1 200 ? -14.444 -11.825 12.110 1.00 91.00 200 SER A C 1
ATOM 1582 O O . SER A 1 200 ? -14.240 -11.896 10.903 1.00 91.00 200 SER A O 1
ATOM 1584 N N . LEU A 1 201 ? -14.969 -10.718 12.643 1.00 89.62 201 LEU A N 1
ATOM 1585 C CA . LEU A 1 201 ? -15.025 -9.468 11.872 1.00 89.62 201 LEU A CA 1
ATOM 1586 C C . LEU A 1 201 ? -13.614 -8.909 11.670 1.00 89.62 201 LEU A C 1
ATOM 1588 O O . LEU A 1 201 ? -13.310 -8.440 10.583 1.00 89.62 201 LEU A O 1
ATOM 1592 N N . ALA A 1 202 ? -12.749 -9.023 12.682 1.00 88.12 202 ALA A N 1
ATOM 1593 C CA . ALA A 1 202 ? -11.399 -8.482 12.620 1.00 88.12 202 ALA A CA 1
ATOM 1594 C C . ALA A 1 202 ? -10.583 -9.093 11.475 1.00 88.12 202 ALA A C 1
ATOM 1596 O O . ALA A 1 202 ? -9.969 -8.355 10.720 1.00 88.12 202 ALA A O 1
ATOM 1597 N N . GLU A 1 203 ? -10.668 -10.413 11.281 1.00 88.62 203 GLU A N 1
ATOM 1598 C CA . GLU A 1 203 ? -9.989 -11.094 10.172 1.00 88.62 203 GLU A CA 1
ATOM 1599 C C . GLU A 1 203 ? -10.477 -10.575 8.813 1.00 88.62 203 GLU A C 1
ATOM 1601 O O . GLU A 1 203 ? -9.665 -10.273 7.947 1.00 88.62 203 GLU A O 1
ATOM 1606 N N . TYR A 1 204 ? -11.790 -10.383 8.634 1.00 91.31 204 TYR A N 1
ATOM 1607 C CA . TYR A 1 204 ? -12.325 -9.819 7.388 1.00 91.31 204 TYR A CA 1
ATOM 1608 C C . TYR A 1 204 ? -11.794 -8.408 7.153 1.00 91.31 204 TYR A C 1
ATOM 1610 O O . TYR A 1 204 ? -11.440 -8.083 6.026 1.00 91.31 204 TYR A O 1
ATOM 1618 N N . VAL A 1 205 ? -11.710 -7.582 8.201 1.00 89.44 205 VAL A N 1
ATOM 1619 C CA . VAL A 1 205 ? -11.183 -6.219 8.076 1.00 89.44 205 VAL A CA 1
ATOM 1620 C C . VAL A 1 205 ? -9.693 -6.247 7.737 1.00 89.44 205 VAL A C 1
ATOM 1622 O O . VAL A 1 205 ? -9.288 -5.606 6.771 1.00 89.44 205 VAL A O 1
ATOM 1625 N N . SER A 1 206 ? -8.884 -7.037 8.439 1.00 88.31 206 SER A N 1
ATOM 1626 C CA . SER A 1 206 ? -7.453 -7.180 8.149 1.00 88.31 206 SER A CA 1
ATOM 1627 C C . SER A 1 206 ? -7.192 -7.672 6.722 1.00 88.31 206 SER A C 1
ATOM 1629 O O . SER A 1 206 ? -6.420 -7.050 5.994 1.00 88.31 206 SER A O 1
ATOM 1631 N N . PHE A 1 207 ? -7.885 -8.726 6.275 1.00 88.94 207 PHE A N 1
ATOM 1632 C CA . PHE A 1 207 ? -7.742 -9.227 4.905 1.00 88.94 207 PHE A CA 1
ATOM 1633 C C . PHE A 1 207 ? -8.283 -8.266 3.855 1.00 88.94 207 PHE A C 1
ATOM 1635 O O . PHE A 1 207 ? -7.768 -8.231 2.739 1.00 88.94 207 PHE A O 1
ATOM 1642 N N . SER A 1 208 ? -9.298 -7.473 4.199 1.00 90.19 208 SER A N 1
ATOM 1643 C CA . SER A 1 208 ? -9.793 -6.457 3.285 1.00 90.19 208 SER A CA 1
ATOM 1644 C C . SER A 1 208 ? -8.673 -5.455 2.955 1.00 90.19 208 SER A C 1
ATOM 1646 O O . SER A 1 208 ? -8.507 -5.098 1.796 1.00 90.19 208 SER A O 1
ATOM 1648 N N . TYR A 1 209 ? -7.874 -5.015 3.931 1.00 87.56 209 TYR A N 1
ATOM 1649 C CA . TYR A 1 209 ? -6.778 -4.093 3.637 1.00 87.56 209 TYR A CA 1
ATOM 1650 C C . TYR A 1 209 ? -5.698 -4.723 2.743 1.00 87.56 209 TYR A C 1
ATOM 1652 O O . TYR A 1 209 ? -5.216 -4.075 1.815 1.00 87.56 209 TYR A O 1
ATOM 1660 N N . LEU A 1 210 ? -5.355 -5.996 2.989 1.00 86.25 210 LEU A N 1
ATOM 1661 C CA . LEU A 1 210 ? -4.405 -6.752 2.160 1.00 86.25 210 LEU A CA 1
ATOM 1662 C C . LEU A 1 210 ? -4.835 -6.776 0.698 1.00 86.25 210 LEU A C 1
ATOM 1664 O O . LEU A 1 210 ? -4.025 -6.515 -0.189 1.00 86.25 210 LEU A O 1
ATOM 1668 N N . ILE A 1 211 ? -6.115 -7.042 0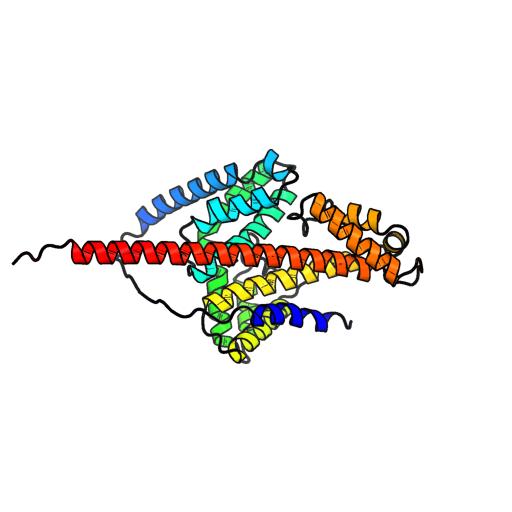.451 1.00 86.75 211 ILE A N 1
ATOM 1669 C CA . ILE A 1 211 ? -6.620 -7.145 -0.911 1.00 86.75 211 ILE A CA 1
ATOM 1670 C C . ILE A 1 211 ? -6.761 -5.774 -1.596 1.00 86.75 211 ILE A C 1
ATOM 1672 O O . ILE A 1 211 ? -6.557 -5.688 -2.803 1.00 86.75 211 ILE A O 1
ATOM 1676 N N . THR A 1 212 ? -7.029 -4.695 -0.844 1.00 85.19 212 THR A N 1
ATOM 1677 C CA . THR A 1 212 ? -6.972 -3.319 -1.376 1.00 85.19 212 THR A CA 1
ATOM 1678 C C . THR A 1 212 ? -5.556 -2.964 -1.822 1.00 85.19 212 THR A C 1
ATOM 1680 O O . THR A 1 212 ? -5.374 -2.424 -2.909 1.00 85.19 212 THR A O 1
ATOM 1683 N N . LEU A 1 213 ? -4.541 -3.271 -1.008 1.00 86.25 213 LEU A N 1
ATOM 1684 C CA . LEU A 1 213 ? -3.155 -2.979 -1.372 1.00 86.25 213 LEU A CA 1
ATOM 1685 C C . LEU A 1 213 ? -2.697 -3.796 -2.582 1.00 86.25 213 LEU A C 1
ATOM 1687 O O . LEU A 1 213 ? -2.029 -3.248 -3.450 1.00 86.25 213 LEU A O 1
ATOM 1691 N N . ASP A 1 214 ? -3.077 -5.071 -2.661 1.00 86.69 214 ASP A N 1
ATOM 1692 C CA . ASP A 1 214 ? -2.791 -5.901 -3.835 1.00 86.69 214 ASP A CA 1
ATOM 1693 C C . ASP A 1 214 ? -3.420 -5.305 -5.103 1.00 86.69 214 ASP A C 1
ATOM 1695 O O . ASP A 1 214 ? -2.735 -5.105 -6.105 1.00 86.69 214 ASP A O 1
ATOM 1699 N N . LEU A 1 215 ? -4.701 -4.925 -5.044 1.00 87.00 215 LEU A N 1
ATOM 1700 C CA . LEU A 1 215 ? -5.388 -4.254 -6.151 1.00 87.00 215 LEU A CA 1
ATOM 1701 C C . LEU A 1 215 ? -4.674 -2.962 -6.568 1.00 87.00 215 LEU A C 1
ATOM 1703 O O . LEU A 1 215 ? -4.478 -2.713 -7.755 1.00 87.00 215 LEU A O 1
ATOM 1707 N N . TYR A 1 216 ? -4.248 -2.170 -5.591 1.00 86.69 216 TYR A N 1
ATOM 1708 C CA . TYR A 1 216 ? -3.526 -0.928 -5.809 1.00 86.69 216 TYR A CA 1
ATOM 1709 C C . TYR A 1 216 ? -2.148 -1.142 -6.458 1.00 86.69 216 TYR A C 1
ATOM 1711 O O . TYR A 1 216 ? -1.813 -0.445 -7.417 1.00 86.69 216 TYR A O 1
ATOM 1719 N N . LEU A 1 217 ? -1.354 -2.112 -5.994 1.00 90.00 217 LEU A N 1
ATOM 1720 C CA . LEU A 1 217 ? -0.064 -2.441 -6.610 1.00 90.00 217 LEU A CA 1
ATOM 1721 C C . LEU A 1 217 ? -0.251 -2.936 -8.048 1.00 90.00 217 LEU A C 1
ATOM 1723 O O . LEU A 1 217 ? 0.453 -2.475 -8.942 1.00 90.00 217 LEU A O 1
ATOM 1727 N N . ASN A 1 218 ? -1.245 -3.794 -8.283 1.00 88.88 218 ASN A N 1
ATOM 1728 C CA . ASN A 1 218 ? -1.567 -4.304 -9.616 1.00 88.88 218 ASN A CA 1
ATOM 1729 C C . ASN A 1 218 ? -1.979 -3.187 -10.586 1.00 88.88 218 ASN A C 1
ATOM 1731 O O . ASN A 1 218 ? -1.582 -3.202 -11.750 1.00 88.88 218 ASN A O 1
ATOM 1735 N N . ALA A 1 219 ? -2.758 -2.210 -10.116 1.00 88.44 219 ALA A N 1
ATOM 1736 C CA . ALA A 1 219 ? -3.169 -1.074 -10.934 1.00 88.44 219 ALA A CA 1
ATOM 1737 C C . ALA A 1 219 ? -1.981 -0.190 -11.333 1.00 88.44 219 ALA A C 1
ATOM 1739 O O . ALA A 1 219 ? -1.840 0.141 -12.507 1.00 88.44 219 ALA A O 1
ATOM 1740 N N . ASN A 1 220 ? -1.083 0.122 -10.390 1.00 91.12 220 ASN A N 1
ATOM 1741 C CA . ASN A 1 220 ? 0.123 0.890 -10.711 1.00 91.12 220 ASN A CA 1
ATOM 1742 C C . ASN A 1 220 ? 1.053 0.099 -11.642 1.00 91.12 220 ASN A C 1
ATOM 1744 O O . ASN A 1 220 ? 1.560 0.660 -12.605 1.00 91.12 220 ASN A O 1
ATOM 1748 N N . GLN A 1 221 ? 1.202 -1.215 -11.442 1.00 93.88 221 GLN A N 1
ATOM 1749 C CA . GLN A 1 221 ? 1.982 -2.054 -12.353 1.00 93.88 221 GLN A CA 1
ATOM 1750 C C . GLN A 1 221 ? 1.439 -2.001 -13.783 1.00 93.88 221 GLN A C 1
ATOM 1752 O O . GLN A 1 221 ? 2.217 -1.959 -14.736 1.00 93.88 221 GLN A O 1
ATOM 1757 N N . GLN A 1 222 ? 0.113 -2.010 -13.941 1.00 91.50 222 GLN A N 1
ATOM 1758 C CA . GLN A 1 222 ? -0.509 -1.891 -15.252 1.00 91.50 222 GLN A CA 1
ATOM 1759 C C . GLN A 1 222 ? -0.255 -0.510 -15.877 1.00 91.50 222 GLN A C 1
ATOM 1761 O O . GLN A 1 222 ? 0.158 -0.450 -17.032 1.00 91.50 222 GLN A O 1
ATOM 1766 N N . GLU A 1 223 ? -0.461 0.578 -15.131 1.00 91.06 223 GLU A N 1
ATOM 1767 C CA . GLU A 1 223 ? -0.203 1.946 -15.615 1.00 91.06 223 GLU A CA 1
ATOM 1768 C C . GLU A 1 223 ? 1.273 2.147 -16.012 1.00 91.06 223 GLU A C 1
ATOM 1770 O O . GLU A 1 223 ? 1.586 2.739 -17.050 1.00 91.06 223 GLU A O 1
ATOM 1775 N N . ASP A 1 224 ? 2.196 1.591 -15.230 1.00 94.69 224 ASP A N 1
ATOM 1776 C CA . ASP A 1 224 ? 3.627 1.649 -15.517 1.00 94.69 224 ASP A CA 1
ATOM 1777 C C . ASP A 1 224 ? 4.000 0.814 -16.738 1.00 94.69 224 ASP A C 1
ATOM 1779 O O . ASP A 1 224 ? 4.800 1.248 -17.566 1.00 94.69 224 ASP A O 1
ATOM 1783 N N . TYR A 1 225 ? 3.379 -0.354 -16.909 1.00 95.81 225 TYR A N 1
ATOM 1784 C CA . TYR A 1 225 ? 3.566 -1.164 -18.109 1.00 95.81 225 TYR A CA 1
ATOM 1785 C C . TYR A 1 225 ? 3.093 -0.428 -19.365 1.00 95.81 225 TYR A C 1
ATOM 1787 O O . TYR A 1 225 ? 3.801 -0.413 -20.371 1.00 95.81 225 TYR A O 1
ATOM 1795 N N . GLU A 1 226 ? 1.939 0.238 -19.298 1.00 93.44 226 GLU A N 1
ATOM 1796 C CA . GLU A 1 226 ? 1.384 1.013 -20.414 1.00 93.44 226 GLU A CA 1
ATOM 1797 C C . GLU A 1 226 ? 2.263 2.216 -20.806 1.00 93.44 226 GLU A C 1
ATOM 1799 O O . GLU A 1 226 ? 2.256 2.631 -21.967 1.00 93.44 226 GLU A O 1
ATOM 1804 N N . SER A 1 227 ? 3.050 2.755 -19.870 1.00 93.50 227 SER A N 1
ATOM 1805 C CA . SER A 1 227 ? 3.979 3.871 -20.112 1.00 93.50 227 SER A CA 1
ATOM 1806 C C . SER A 1 227 ? 5.433 3.445 -20.368 1.00 93.50 227 SER A C 1
ATOM 1808 O O . SER A 1 227 ? 6.274 4.280 -20.724 1.00 93.50 227 SER A O 1
ATOM 1810 N N . CYS A 1 228 ? 5.741 2.154 -20.239 1.00 96.56 228 CYS A N 1
ATOM 1811 C CA . CYS A 1 228 ? 7.093 1.626 -20.348 1.00 96.56 228 CYS A CA 1
ATOM 1812 C C . CYS A 1 228 ? 7.603 1.589 -21.801 1.00 96.56 228 CYS A C 1
ATOM 1814 O O . CYS A 1 228 ? 6.920 1.164 -22.735 1.00 96.56 228 CYS A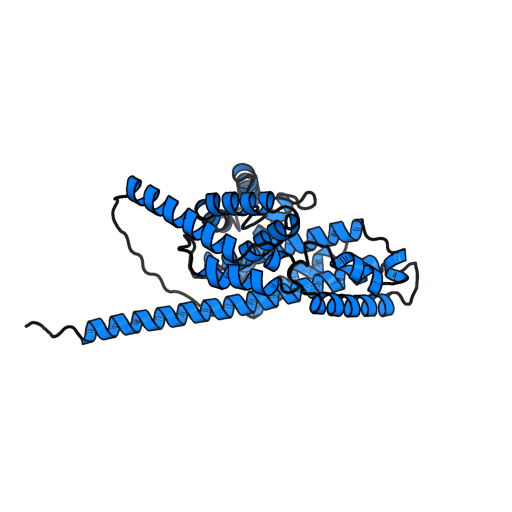 O 1
ATOM 1816 N N . ILE A 1 229 ? 8.857 2.010 -22.006 1.00 96.12 229 ILE A N 1
ATOM 1817 C CA . ILE A 1 229 ? 9.507 2.007 -23.324 1.00 96.12 229 ILE A CA 1
ATOM 1818 C C . ILE A 1 229 ? 10.409 0.777 -23.430 1.00 96.12 229 ILE A C 1
ATOM 1820 O O . ILE A 1 229 ? 11.577 0.815 -23.042 1.00 96.12 229 ILE A O 1
ATOM 1824 N N . ASN A 1 230 ? 9.882 -0.293 -24.027 1.00 96.62 230 ASN A N 1
ATOM 1825 C CA . ASN A 1 230 ? 10.541 -1.604 -24.093 1.00 96.62 230 ASN A CA 1
ATOM 1826 C C . ASN A 1 230 ? 11.972 -1.567 -24.642 1.00 96.62 230 ASN A C 1
ATOM 1828 O O . ASN A 1 230 ? 12.857 -2.261 -24.150 1.00 96.62 230 ASN A O 1
ATOM 1832 N N . THR A 1 231 ? 12.229 -0.715 -25.634 1.00 95.38 231 THR A N 1
ATOM 1833 C CA . THR A 1 231 ? 13.565 -0.582 -26.221 1.00 95.38 231 THR A CA 1
ATOM 1834 C C . THR A 1 231 ? 14.609 -0.104 -25.214 1.00 95.38 231 THR A C 1
ATOM 1836 O O . THR A 1 231 ? 15.750 -0.542 -25.299 1.00 95.38 231 THR A O 1
ATOM 1839 N N . LYS A 1 232 ? 14.234 0.741 -24.244 1.00 95.88 232 LYS A N 1
ATOM 1840 C CA . LYS A 1 232 ? 15.138 1.194 -23.178 1.00 95.88 232 LYS A CA 1
ATOM 1841 C C . LYS A 1 232 ? 15.428 0.073 -22.186 1.00 95.88 232 LYS A C 1
ATOM 1843 O O . LYS A 1 232 ? 16.581 -0.109 -21.818 1.00 95.88 232 LYS A O 1
ATOM 1848 N N . VAL A 1 233 ? 14.399 -0.692 -21.820 1.00 97.00 233 VAL A N 1
ATOM 1849 C CA . VAL A 1 233 ? 14.526 -1.826 -20.894 1.00 97.00 233 VAL A CA 1
ATOM 1850 C C . VAL A 1 233 ? 15.439 -2.903 -21.468 1.00 97.00 233 VAL A C 1
ATOM 1852 O O . VAL A 1 233 ? 16.355 -3.355 -20.801 1.00 97.00 233 VAL A O 1
ATOM 1855 N N . VAL A 1 234 ? 15.240 -3.300 -22.728 1.00 96.88 234 VAL A N 1
ATOM 1856 C CA . VAL A 1 234 ? 16.054 -4.364 -23.344 1.00 96.88 234 VAL A CA 1
ATOM 1857 C C . VAL A 1 234 ? 17.508 -3.926 -23.561 1.00 96.88 234 VAL A C 1
ATOM 1859 O O . VAL A 1 234 ? 18.413 -4.752 -23.464 1.00 96.88 234 VAL A O 1
ATOM 1862 N N . GLN A 1 235 ? 17.749 -2.645 -23.862 1.00 95.50 235 GLN A N 1
ATOM 1863 C CA . GLN A 1 235 ? 19.100 -2.126 -24.107 1.00 95.50 235 GLN A CA 1
ATOM 1864 C C . GLN A 1 235 ? 19.908 -1.924 -22.824 1.00 95.50 235 GLN A C 1
ATOM 1866 O O . GLN A 1 235 ? 21.115 -2.157 -22.832 1.00 95.50 235 GLN A O 1
ATOM 1871 N N . ASP A 1 236 ? 19.261 -1.456 -21.757 1.00 96.31 236 ASP A N 1
ATOM 1872 C CA . ASP A 1 236 ? 19.926 -1.083 -20.511 1.00 96.31 236 ASP A CA 1
ATOM 1873 C C . ASP A 1 236 ? 18.970 -1.219 -19.309 1.00 96.31 236 ASP A C 1
ATOM 1875 O O . ASP A 1 236 ? 18.478 -0.217 -18.771 1.00 96.31 236 ASP A O 1
ATOM 1879 N N . PRO A 1 237 ? 18.655 -2.462 -18.901 1.00 96.81 237 PRO A N 1
ATOM 1880 C CA . PRO A 1 237 ? 17.613 -2.707 -17.909 1.00 96.81 237 PRO A CA 1
ATOM 1881 C C . PRO A 1 237 ? 17.982 -2.166 -16.522 1.00 96.81 237 PRO A C 1
ATOM 1883 O O . PRO A 1 237 ? 17.151 -1.586 -15.832 1.00 96.81 237 PRO A O 1
ATOM 1886 N N . GLU A 1 238 ? 19.245 -2.269 -16.100 1.00 96.38 238 GLU A N 1
ATOM 1887 C CA . GLU A 1 238 ? 19.646 -1.784 -14.772 1.00 96.38 238 GLU A CA 1
ATOM 1888 C C . GLU A 1 238 ? 19.497 -0.261 -14.642 1.00 96.38 238 GLU A C 1
ATOM 1890 O O . GLU A 1 238 ? 18.939 0.222 -13.648 1.00 96.38 238 GLU A O 1
ATOM 1895 N N . ASN A 1 239 ? 19.939 0.504 -15.648 1.00 96.31 239 ASN A N 1
ATOM 1896 C CA . ASN A 1 239 ? 19.794 1.959 -15.622 1.00 96.31 239 ASN A CA 1
ATOM 1897 C C . ASN A 1 239 ? 18.340 2.389 -15.811 1.00 96.31 239 ASN A C 1
ATOM 1899 O O . ASN A 1 239 ? 17.913 3.348 -15.162 1.00 96.31 239 ASN A O 1
ATOM 1903 N N . HIS A 1 240 ? 17.574 1.688 -16.657 1.00 97.00 240 HIS A N 1
ATOM 1904 C CA . HIS A 1 240 ? 16.141 1.938 -16.797 1.00 97.00 240 HIS A CA 1
ATOM 1905 C C . HIS A 1 240 ? 15.427 1.759 -15.454 1.00 97.00 240 HIS A C 1
ATOM 1907 O O . HIS A 1 240 ? 14.819 2.713 -14.962 1.00 97.00 240 HIS A O 1
ATOM 1913 N N . CYS A 1 241 ? 15.573 0.587 -14.830 1.00 97.38 241 CYS A N 1
ATOM 1914 C CA . CYS A 1 241 ? 14.962 0.287 -13.544 1.00 97.38 241 CYS A CA 1
ATOM 1915 C C . CYS A 1 241 ? 15.366 1.309 -12.477 1.00 97.38 241 CYS A C 1
ATOM 1917 O O . CYS A 1 241 ? 14.500 1.886 -11.820 1.00 97.38 241 CYS A O 1
ATOM 1919 N N . THR A 1 242 ? 16.666 1.591 -12.334 1.00 95.62 242 THR A N 1
ATOM 1920 C CA . THR A 1 242 ? 17.168 2.503 -11.292 1.00 95.62 242 THR A CA 1
ATOM 1921 C C . THR A 1 242 ? 16.606 3.913 -11.465 1.00 95.62 242 THR A C 1
ATOM 1923 O O . THR A 1 242 ? 16.228 4.554 -10.482 1.00 95.62 242 THR A O 1
ATOM 1926 N N . ALA A 1 243 ? 16.517 4.400 -12.706 1.00 94.56 243 ALA A N 1
ATOM 1927 C CA . ALA A 1 243 ? 15.916 5.696 -13.003 1.00 94.56 243 ALA A CA 1
ATOM 1928 C C . ALA A 1 243 ? 14.407 5.706 -12.725 1.00 94.56 243 ALA A C 1
ATOM 1930 O O . ALA A 1 243 ? 13.904 6.674 -12.157 1.00 94.56 243 ALA A O 1
ATOM 1931 N N . TYR A 1 244 ? 13.707 4.631 -13.093 1.00 94.25 244 TYR A N 1
ATOM 1932 C CA . TYR A 1 244 ? 12.270 4.480 -12.890 1.00 94.25 244 TYR A CA 1
ATOM 1933 C C . TYR A 1 244 ? 11.908 4.455 -11.397 1.00 94.25 244 TYR A C 1
ATOM 1935 O O . TYR A 1 244 ? 11.131 5.296 -10.948 1.00 94.25 244 TYR A O 1
ATOM 1943 N N . ILE A 1 245 ? 12.517 3.581 -10.588 1.00 94.69 245 ILE A N 1
ATOM 1944 C CA . ILE A 1 245 ? 12.106 3.406 -9.183 1.00 94.69 245 ILE A CA 1
ATOM 1945 C C . ILE A 1 245 ? 12.545 4.541 -8.252 1.00 94.69 245 ILE A C 1
ATOM 1947 O O . ILE A 1 245 ? 11.987 4.692 -7.165 1.00 94.69 245 ILE A O 1
ATOM 1951 N N . LYS A 1 246 ? 13.547 5.343 -8.640 1.00 90.00 246 LYS A N 1
ATOM 1952 C CA . LYS A 1 246 ? 14.144 6.376 -7.777 1.00 90.00 246 LYS A CA 1
ATOM 1953 C C . LYS A 1 246 ? 13.115 7.369 -7.232 1.00 90.00 246 LYS A C 1
ATOM 1955 O O . LYS A 1 246 ? 13.144 7.689 -6.043 1.00 90.00 246 LYS A O 1
ATOM 1960 N N . ASP A 1 247 ? 12.219 7.846 -8.083 1.00 85.44 247 ASP A N 1
ATOM 1961 C CA . ASP A 1 247 ? 11.213 8.847 -7.713 1.00 85.44 247 ASP A CA 1
ATOM 1962 C C . ASP A 1 247 ? 9.785 8.280 -7.747 1.00 85.44 247 ASP A C 1
ATOM 1964 O O . ASP A 1 247 ? 8.810 9.006 -7.543 1.00 85.44 247 ASP A O 1
ATOM 1968 N N . HIS A 1 248 ? 9.651 6.967 -7.953 1.00 92.25 248 HIS A N 1
ATOM 1969 C CA . HIS A 1 248 ? 8.358 6.309 -8.016 1.00 92.25 248 HIS A CA 1
ATOM 1970 C C . HIS A 1 248 ? 7.750 6.148 -6.619 1.00 92.25 248 HIS A C 1
ATOM 1972 O O . HIS A 1 248 ? 8.258 5.422 -5.762 1.00 92.25 248 HIS A O 1
ATOM 1978 N N . LEU A 1 249 ? 6.621 6.820 -6.385 1.00 90.25 249 LEU A N 1
ATOM 1979 C CA . LEU A 1 249 ? 5.997 6.901 -5.063 1.00 90.25 249 LEU A CA 1
ATOM 1980 C C . LEU A 1 249 ? 5.482 5.555 -4.534 1.00 90.25 249 LEU A C 1
ATOM 1982 O O . LEU A 1 249 ? 5.266 5.435 -3.334 1.00 90.25 249 LEU A O 1
ATOM 1986 N N . ILE A 1 250 ? 5.263 4.553 -5.391 1.00 91.44 250 ILE A N 1
ATOM 1987 C CA . ILE A 1 250 ? 4.865 3.213 -4.932 1.00 91.44 250 ILE A CA 1
ATOM 1988 C C . ILE A 1 250 ? 5.974 2.563 -4.120 1.00 91.44 250 ILE A C 1
ATOM 1990 O O . ILE A 1 250 ? 5.682 1.968 -3.091 1.00 91.44 250 ILE A O 1
ATOM 1994 N N . PHE A 1 251 ? 7.229 2.755 -4.528 1.00 94.19 251 PHE A N 1
ATOM 1995 C CA . PHE A 1 251 ? 8.405 2.143 -3.911 1.00 94.19 251 PHE A CA 1
ATOM 1996 C C . PHE A 1 251 ? 9.022 3.031 -2.824 1.00 94.19 251 PHE A C 1
ATOM 1998 O O . PHE A 1 251 ? 10.195 2.897 -2.476 1.00 94.19 251 PHE A O 1
ATOM 2005 N N . SER A 1 252 ? 8.241 3.962 -2.267 1.00 91.06 252 SER A N 1
ATOM 2006 C CA . SER A 1 252 ? 8.754 4.996 -1.366 1.00 91.06 252 SER A CA 1
ATOM 2007 C C . SER A 1 252 ? 9.265 4.461 -0.031 1.00 91.06 252 SER A C 1
ATOM 2009 O O . SER A 1 252 ? 10.017 5.165 0.631 1.00 91.06 252 SER A O 1
ATOM 2011 N N . LEU A 1 253 ? 8.862 3.250 0.367 1.00 92.94 253 LEU A N 1
ATOM 2012 C CA . LEU A 1 253 ? 9.387 2.583 1.562 1.00 92.94 253 LEU A CA 1
ATOM 2013 C C . LEU A 1 253 ? 10.740 1.907 1.350 1.00 92.94 253 LEU A C 1
ATOM 2015 O O . LEU A 1 253 ? 11.411 1.640 2.338 1.00 92.94 253 LEU A O 1
ATOM 2019 N N . TRP A 1 254 ? 11.153 1.639 0.110 1.00 94.81 254 TRP A N 1
ATOM 2020 C CA . TRP A 1 254 ? 12.496 1.123 -0.105 1.00 94.81 254 TRP A CA 1
ATOM 2021 C C . TRP A 1 254 ? 13.534 2.221 0.079 1.00 94.81 254 TRP A C 1
ATOM 2023 O O . TRP A 1 254 ? 13.398 3.305 -0.505 1.00 94.81 254 TRP A O 1
ATOM 2033 N N . ASN A 1 255 ? 14.594 1.909 0.819 1.00 93.38 255 ASN A N 1
ATOM 2034 C CA . ASN A 1 255 ? 15.817 2.710 0.846 1.00 93.38 255 ASN A CA 1
ATOM 2035 C C . ASN A 1 255 ? 16.648 2.515 -0.438 1.00 93.38 255 ASN A C 1
ATOM 2037 O O . ASN A 1 255 ? 16.338 1.674 -1.289 1.00 93.38 255 ASN A O 1
ATOM 2041 N N . SER A 1 256 ? 17.725 3.287 -0.593 1.00 92.00 256 SER A N 1
ATOM 2042 C CA . SER A 1 256 ? 18.621 3.181 -1.753 1.00 92.00 256 SER A CA 1
ATOM 2043 C C . SER A 1 256 ? 19.174 1.768 -1.987 1.00 92.00 256 SER A C 1
ATOM 2045 O O . SER A 1 256 ? 19.271 1.333 -3.134 1.00 92.00 256 SER A O 1
ATOM 2047 N N . THR A 1 257 ? 19.493 1.027 -0.923 1.00 93.75 257 THR A N 1
ATOM 2048 C CA . THR A 1 257 ? 20.085 -0.317 -1.017 1.00 93.75 257 THR A CA 1
ATOM 2049 C C . THR A 1 257 ? 19.078 -1.335 -1.546 1.00 93.75 257 THR A C 1
ATOM 2051 O O . THR A 1 257 ? 19.395 -2.101 -2.455 1.00 93.75 257 THR A O 1
ATOM 2054 N N . GLU A 1 258 ? 17.853 -1.321 -1.025 1.00 95.06 258 GLU A N 1
ATOM 2055 C CA . GLU A 1 258 ? 16.765 -2.209 -1.452 1.00 95.06 258 GLU A CA 1
ATOM 2056 C C . GLU A 1 258 ? 16.374 -1.953 -2.909 1.00 95.06 258 GLU A C 1
ATOM 2058 O O . GLU A 1 258 ? 16.183 -2.896 -3.680 1.00 95.06 258 GLU A O 1
ATOM 2063 N N . ARG A 1 259 ? 16.345 -0.678 -3.314 1.00 94.94 259 ARG A N 1
ATOM 2064 C CA . ARG A 1 259 ? 16.105 -0.264 -4.703 1.00 94.94 259 ARG A CA 1
ATOM 2065 C C . ARG A 1 259 ? 17.152 -0.832 -5.654 1.00 94.94 259 ARG A C 1
ATOM 2067 O O . ARG A 1 259 ? 16.800 -1.469 -6.644 1.00 94.94 259 ARG A O 1
ATOM 2074 N N . VAL A 1 260 ? 18.433 -0.635 -5.339 1.00 94.81 260 VAL A N 1
ATOM 2075 C CA . VAL A 1 260 ? 19.540 -1.144 -6.164 1.00 94.81 260 VAL A CA 1
ATOM 2076 C C . VAL A 1 260 ? 19.485 -2.668 -6.257 1.00 94.81 260 VAL A C 1
ATOM 2078 O O . VAL A 1 260 ? 19.563 -3.212 -7.357 1.00 94.81 260 VAL A O 1
ATOM 2081 N N . ALA A 1 261 ? 19.286 -3.361 -5.133 1.00 96.00 261 ALA A N 1
ATOM 2082 C CA . ALA A 1 261 ? 19.194 -4.818 -5.117 1.00 96.00 261 ALA A CA 1
ATOM 2083 C C . ALA A 1 261 ? 18.021 -5.336 -5.970 1.00 96.00 261 ALA A C 1
ATOM 2085 O O . ALA A 1 261 ? 18.192 -6.286 -6.737 1.00 96.00 261 ALA A O 1
ATOM 2086 N N . SER A 1 262 ? 16.851 -4.693 -5.886 1.00 96.69 262 SER A N 1
ATOM 2087 C CA . SER A 1 262 ? 15.688 -5.056 -6.702 1.00 96.69 262 SER A CA 1
ATOM 2088 C C . SER A 1 262 ? 15.937 -4.822 -8.195 1.00 96.69 262 SER A C 1
ATOM 2090 O O . SER A 1 262 ? 15.619 -5.696 -9.003 1.00 96.69 262 SER A O 1
ATOM 2092 N N . CYS A 1 263 ? 16.571 -3.708 -8.573 1.00 97.75 263 CYS A N 1
ATOM 2093 C CA . CYS A 1 263 ? 16.899 -3.441 -9.974 1.00 97.75 263 CYS A CA 1
ATOM 2094 C C . CYS A 1 263 ? 17.955 -4.376 -10.548 1.00 97.75 263 CYS A C 1
ATOM 2096 O O . CYS A 1 263 ? 17.853 -4.768 -11.708 1.00 97.75 263 CYS A O 1
ATOM 2098 N N . GLN A 1 264 ? 18.942 -4.781 -9.751 1.00 97.69 264 GLN A N 1
ATOM 2099 C CA . GLN A 1 264 ? 19.907 -5.795 -10.170 1.00 97.69 264 GLN A CA 1
ATOM 2100 C C . GLN A 1 264 ? 19.224 -7.139 -10.428 1.00 97.69 264 GLN A C 1
ATOM 2102 O O . GLN A 1 264 ? 19.554 -7.825 -11.396 1.00 97.69 264 GLN A O 1
ATOM 2107 N N . ASP A 1 265 ? 18.252 -7.520 -9.596 1.00 97.56 265 ASP A N 1
ATOM 2108 C CA . ASP A 1 265 ? 17.487 -8.744 -9.821 1.00 97.56 265 ASP A CA 1
ATOM 2109 C C . ASP A 1 265 ? 16.640 -8.677 -11.098 1.00 97.56 265 ASP A C 1
ATOM 2111 O O . ASP A 1 265 ? 16.755 -9.552 -11.960 1.00 97.56 265 ASP A O 1
ATOM 2115 N N . ALA A 1 266 ? 15.874 -7.596 -11.267 1.00 97.81 266 ALA A N 1
ATOM 2116 C CA . ALA A 1 266 ? 15.051 -7.373 -12.453 1.00 97.81 266 ALA A CA 1
ATOM 2117 C C . ALA A 1 266 ? 15.897 -7.309 -13.738 1.00 97.81 266 ALA A C 1
ATOM 2119 O O . ALA A 1 266 ? 15.564 -7.943 -14.739 1.00 97.81 266 ALA A O 1
ATOM 2120 N N . SER A 1 267 ? 17.049 -6.635 -13.692 1.00 97.62 267 SER A N 1
ATOM 2121 C CA . SER A 1 267 ? 17.996 -6.541 -14.808 1.00 97.62 267 SER A CA 1
ATOM 2122 C C . SER A 1 267 ? 18.536 -7.901 -15.246 1.00 97.62 267 SER A C 1
ATOM 2124 O O . SER A 1 267 ? 18.570 -8.217 -16.444 1.00 97.62 267 SER A O 1
ATOM 2126 N N . ARG A 1 268 ? 18.892 -8.764 -14.285 1.00 97.94 268 ARG A N 1
ATOM 2127 C CA . ARG A 1 268 ? 19.289 -10.147 -14.587 1.00 97.94 268 ARG A CA 1
ATOM 2128 C C . ARG A 1 268 ? 18.151 -10.919 -15.242 1.00 97.94 268 ARG A C 1
ATOM 2130 O O . ARG A 1 268 ? 18.407 -11.625 -16.215 1.00 97.94 268 ARG A O 1
ATOM 2137 N N . ALA A 1 269 ? 16.921 -10.772 -14.751 1.00 97.81 269 ALA A N 1
ATOM 2138 C CA . ALA A 1 269 ? 15.759 -11.453 -15.313 1.00 97.81 269 ALA A CA 1
ATOM 2139 C C . ALA A 1 269 ? 15.467 -11.020 -16.757 1.00 97.81 269 ALA A C 1
ATOM 2141 O O . ALA A 1 269 ? 15.255 -11.875 -17.621 1.00 97.81 269 ALA A O 1
ATOM 2142 N N . VAL A 1 270 ? 15.537 -9.716 -17.051 1.00 97.94 270 VAL A N 1
ATOM 2143 C CA . VAL A 1 270 ? 15.414 -9.189 -18.420 1.00 97.94 270 VAL A CA 1
ATOM 2144 C C . VAL A 1 270 ? 16.527 -9.740 -19.303 1.00 97.94 270 VAL A C 1
ATOM 2146 O O . VAL A 1 270 ? 16.251 -10.268 -20.376 1.00 97.94 270 VAL A O 1
ATOM 2149 N N . THR A 1 271 ? 17.780 -9.686 -18.848 1.00 96.50 271 THR A N 1
ATOM 2150 C CA . THR A 1 271 ? 18.932 -10.174 -19.622 1.00 96.50 271 THR A CA 1
ATOM 2151 C C . THR A 1 271 ? 18.791 -11.659 -19.961 1.00 96.50 271 THR A C 1
ATOM 2153 O O . THR A 1 271 ? 19.020 -12.058 -21.101 1.00 96.50 271 THR A O 1
ATOM 2156 N N . GLN A 1 272 ? 18.369 -12.476 -18.994 1.00 96.56 272 GLN A N 1
ATOM 2157 C CA . GLN A 1 272 ? 18.163 -13.915 -19.175 1.00 96.56 272 GLN A CA 1
ATOM 2158 C C . GLN A 1 272 ? 16.975 -14.236 -20.086 1.00 96.56 272 GLN A C 1
ATOM 2160 O O . GLN A 1 272 ? 17.062 -15.161 -20.889 1.00 96.56 272 GLN A O 1
ATOM 2165 N N . THR A 1 273 ? 15.877 -13.488 -19.961 1.00 96.00 273 THR A N 1
ATOM 2166 C CA . THR A 1 273 ? 14.637 -13.755 -20.706 1.00 96.00 273 THR A CA 1
ATOM 2167 C C . THR A 1 273 ? 14.707 -13.223 -22.132 1.00 96.00 273 THR A C 1
ATOM 2169 O O . THR A 1 273 ? 14.258 -13.888 -23.061 1.00 96.00 273 THR A O 1
ATOM 2172 N N . CYS A 1 274 ? 15.278 -12.032 -22.311 1.00 94.62 274 CYS A N 1
ATOM 2173 C CA . CYS A 1 274 ? 15.298 -11.336 -23.589 1.00 94.62 274 CYS A CA 1
ATOM 2174 C C . CYS A 1 274 ? 16.566 -11.578 -24.395 1.00 94.62 274 CYS A C 1
ATOM 2176 O O . CYS A 1 274 ? 16.516 -11.448 -25.610 1.00 94.62 274 CYS A O 1
ATOM 2178 N N . ASN A 1 275 ? 17.703 -11.890 -23.762 1.00 91.62 275 ASN A N 1
ATOM 2179 C CA . ASN A 1 275 ? 18.982 -12.119 -24.445 1.00 91.62 275 ASN A CA 1
ATOM 2180 C C . ASN A 1 275 ? 19.341 -11.022 -25.484 1.00 91.62 275 ASN A C 1
ATOM 2182 O O . ASN A 1 275 ? 19.899 -11.300 -26.543 1.00 91.62 275 ASN A O 1
ATOM 2186 N N . GLY A 1 276 ? 18.967 -9.766 -25.206 1.00 83.75 276 GLY A N 1
ATOM 2187 C CA . GLY A 1 276 ? 19.160 -8.620 -26.108 1.00 83.75 276 GLY A CA 1
ATOM 2188 C C . GLY A 1 276 ? 18.213 -8.553 -27.318 1.00 83.75 276 GLY A C 1
ATOM 2189 O O . GLY A 1 276 ? 18.364 -7.672 -28.167 1.00 83.75 276 GLY A O 1
ATOM 2190 N N . GLU A 1 277 ? 17.233 -9.448 -27.428 1.00 89.19 277 GLU A N 1
ATOM 2191 C CA . GLU A 1 277 ? 16.256 -9.452 -28.514 1.00 89.19 277 GLU A CA 1
ATOM 2192 C C . GLU A 1 277 ? 15.223 -8.333 -28.340 1.00 89.19 277 GLU A C 1
ATOM 2194 O O . GLU A 1 277 ? 14.412 -8.332 -27.417 1.00 89.19 277 GLU A O 1
ATOM 2199 N N . MET A 1 278 ? 15.187 -7.403 -29.297 1.00 83.62 278 MET A N 1
ATOM 2200 C CA . MET A 1 278 ? 14.263 -6.256 -29.288 1.00 83.62 278 MET A CA 1
ATOM 2201 C C . MET A 1 278 ? 12.777 -6.647 -29.384 1.00 83.62 278 MET A C 1
ATOM 2203 O O . MET A 1 278 ? 11.911 -5.817 -29.115 1.00 83.62 278 MET A O 1
ATOM 2207 N N . GLY A 1 279 ? 12.481 -7.884 -29.799 1.00 85.88 279 GLY A N 1
ATOM 2208 C CA . GLY A 1 279 ? 11.127 -8.445 -29.835 1.00 85.88 279 GLY A CA 1
ATOM 2209 C C . GLY A 1 279 ? 10.654 -9.031 -28.501 1.00 85.88 279 GLY A C 1
ATOM 2210 O O . GLY A 1 279 ? 9.484 -9.391 -28.391 1.00 85.88 279 GLY A O 1
ATOM 2211 N N . CYS A 1 280 ? 11.536 -9.133 -27.502 1.00 94.25 280 CYS A N 1
ATOM 2212 C CA . CYS A 1 280 ? 11.175 -9.543 -26.150 1.00 94.25 280 CYS A CA 1
ATOM 2213 C C . CYS A 1 280 ? 10.399 -8.435 -25.431 1.00 94.25 280 CYS A C 1
ATOM 2215 O O . CYS A 1 280 ? 10.707 -7.257 -25.598 1.00 94.25 280 CYS A O 1
ATOM 2217 N N . ASP A 1 281 ? 9.440 -8.808 -24.584 1.00 96.88 281 ASP A N 1
ATOM 2218 C CA . ASP A 1 281 ? 8.735 -7.877 -23.698 1.00 96.88 281 ASP A CA 1
ATOM 2219 C C . ASP A 1 281 ? 9.525 -7.668 -22.392 1.00 96.88 281 ASP A C 1
ATOM 2221 O O . ASP A 1 281 ? 9.185 -8.194 -21.330 1.00 96.88 281 ASP A O 1
ATOM 2225 N N . GLY A 1 282 ? 10.629 -6.926 -22.490 1.00 97.44 282 GLY A N 1
ATOM 2226 C CA . GLY A 1 282 ? 11.473 -6.562 -21.354 1.00 97.44 282 GLY A CA 1
ATOM 2227 C C . GLY A 1 282 ? 10.723 -5.745 -20.302 1.00 97.44 282 GLY A C 1
ATOM 2228 O O . GLY A 1 282 ? 10.939 -5.968 -19.115 1.00 97.44 282 GLY A O 1
ATOM 2229 N N . CYS A 1 283 ? 9.798 -4.870 -20.714 1.00 97.88 283 CYS A N 1
ATOM 2230 C CA . CYS A 1 283 ? 8.934 -4.116 -19.796 1.00 97.88 283 CYS A CA 1
ATOM 2231 C C . CYS A 1 283 ? 8.133 -5.034 -18.868 1.00 97.88 283 CYS A C 1
ATOM 2233 O O . CYS A 1 283 ? 8.138 -4.835 -17.653 1.00 97.88 283 CYS A O 1
ATOM 2235 N N . ALA A 1 284 ? 7.464 -6.052 -19.420 1.00 97.81 284 ALA A N 1
ATOM 2236 C CA . ALA A 1 284 ? 6.702 -7.000 -18.612 1.00 97.81 284 ALA A CA 1
ATOM 2237 C C . ALA A 1 284 ? 7.599 -7.745 -17.615 1.00 97.81 284 ALA A C 1
ATOM 2239 O O . ALA A 1 284 ? 7.218 -7.907 -16.456 1.00 97.81 284 ALA A O 1
ATOM 2240 N N . VAL A 1 285 ? 8.785 -8.181 -18.054 1.00 97.94 285 VAL A N 1
ATOM 2241 C CA . VAL A 1 285 ? 9.736 -8.918 -17.209 1.00 97.94 285 VAL A CA 1
ATOM 2242 C C . VAL A 1 285 ? 10.266 -8.034 -16.080 1.00 97.94 285 VAL A C 1
ATOM 2244 O O . VAL A 1 285 ? 10.188 -8.423 -14.917 1.00 97.94 285 VAL A O 1
ATOM 2247 N N . GLU A 1 286 ? 10.761 -6.836 -16.395 1.00 98.19 286 GLU A N 1
ATOM 2248 C CA . GLU A 1 286 ? 11.333 -5.926 -15.400 1.00 98.19 286 GLU A CA 1
ATOM 2249 C C . GLU A 1 286 ? 10.296 -5.526 -14.346 1.00 98.19 286 GLU A C 1
ATOM 2251 O O . GLU A 1 286 ? 10.522 -5.713 -13.148 1.00 98.19 286 GLU A O 1
ATOM 2256 N N . LEU A 1 287 ? 9.128 -5.044 -14.786 1.00 97.94 287 LEU A N 1
ATOM 2257 C CA . LEU A 1 287 ? 8.076 -4.591 -13.879 1.00 97.94 287 LEU A CA 1
ATOM 2258 C C . LEU A 1 287 ? 7.529 -5.743 -13.035 1.00 97.94 287 LEU A C 1
ATOM 2260 O O . LEU A 1 287 ? 7.270 -5.541 -11.852 1.00 97.94 287 LEU A O 1
ATOM 2264 N N . ALA A 1 288 ? 7.391 -6.955 -13.585 1.00 97.19 288 ALA A N 1
ATOM 2265 C CA . ALA A 1 288 ? 6.991 -8.118 -12.793 1.00 97.19 288 ALA A CA 1
ATOM 2266 C C . ALA A 1 288 ? 7.971 -8.402 -11.648 1.00 97.19 288 ALA A C 1
ATOM 2268 O O . ALA A 1 288 ? 7.533 -8.629 -10.521 1.00 97.19 288 ALA A O 1
ATOM 2269 N N . HIS A 1 289 ? 9.279 -8.340 -11.903 1.00 97.50 289 HIS A N 1
ATOM 2270 C CA . HIS A 1 289 ? 10.291 -8.558 -10.867 1.00 97.50 289 HIS A CA 1
ATOM 2271 C C . HIS A 1 289 ? 10.307 -7.442 -9.817 1.00 97.50 289 HIS A C 1
ATOM 2273 O O . HIS A 1 289 ? 10.335 -7.734 -8.620 1.00 97.50 289 HIS A O 1
ATOM 2279 N N . VAL A 1 290 ? 10.235 -6.176 -10.238 1.00 97.88 290 VAL A N 1
ATOM 2280 C CA . VAL A 1 290 ? 10.209 -5.027 -9.318 1.00 97.88 290 VAL A CA 1
ATOM 2281 C C . VAL A 1 290 ? 8.967 -5.074 -8.422 1.00 97.88 290 VAL A C 1
ATOM 2283 O O . VAL A 1 290 ? 9.084 -5.027 -7.197 1.00 97.88 290 VAL A O 1
ATOM 2286 N N . TYR A 1 291 ? 7.776 -5.232 -9.005 1.00 97.38 291 TYR A N 1
ATOM 2287 C CA . TYR A 1 291 ? 6.528 -5.273 -8.240 1.00 97.38 291 TYR A CA 1
ATOM 2288 C C . TYR A 1 291 ? 6.436 -6.502 -7.332 1.00 97.38 291 TYR A C 1
ATOM 2290 O O . TYR A 1 291 ? 6.020 -6.367 -6.181 1.00 97.38 291 TYR A O 1
ATOM 2298 N N . GLN A 1 292 ? 6.883 -7.678 -7.787 1.00 95.81 292 GLN A N 1
ATOM 2299 C CA . GLN A 1 292 ? 6.923 -8.876 -6.944 1.00 95.81 292 GLN A CA 1
ATOM 2300 C C . GLN A 1 292 ? 7.895 -8.710 -5.771 1.00 95.81 292 GLN A C 1
ATOM 2302 O O . GLN A 1 292 ? 7.567 -9.075 -4.639 1.00 95.81 292 GLN A O 1
ATOM 2307 N N . GLY A 1 293 ? 9.079 -8.140 -6.020 1.00 96.31 293 GLY A N 1
ATOM 2308 C CA . GLY A 1 293 ? 10.043 -7.813 -4.973 1.00 96.31 293 GLY A CA 1
ATOM 2309 C C . GLY A 1 293 ? 9.441 -6.865 -3.938 1.00 96.31 293 GLY A C 1
ATOM 2310 O O . GLY A 1 293 ? 9.561 -7.103 -2.735 1.00 96.31 293 GLY A O 1
ATOM 2311 N N . TYR A 1 294 ? 8.729 -5.833 -4.396 1.00 96.88 294 TYR A N 1
ATOM 2312 C CA . TYR A 1 294 ? 8.081 -4.870 -3.510 1.00 96.88 294 TYR A CA 1
ATOM 2313 C C . TYR A 1 294 ? 6.943 -5.490 -2.702 1.00 96.88 294 TYR A C 1
ATOM 2315 O O . TYR A 1 294 ? 6.833 -5.264 -1.498 1.00 96.88 294 TYR A O 1
ATOM 2323 N N . GLN A 1 295 ? 6.120 -6.320 -3.339 1.00 94.25 295 GLN A N 1
ATOM 2324 C CA . GLN A 1 295 ? 5.043 -7.037 -2.670 1.00 94.25 295 GLN A CA 1
ATOM 2325 C C . GLN A 1 295 ? 5.584 -7.947 -1.561 1.00 94.25 295 GLN A C 1
ATOM 2327 O O . GLN A 1 295 ? 5.039 -7.953 -0.457 1.00 94.25 295 GLN A O 1
ATOM 2332 N N . ASN A 1 296 ? 6.672 -8.678 -1.824 1.00 94.38 296 ASN A N 1
ATOM 2333 C CA . ASN A 1 296 ? 7.328 -9.517 -0.819 1.00 94.38 296 ASN A CA 1
ATOM 2334 C C . ASN A 1 296 ? 7.833 -8.676 0.358 1.00 94.38 296 ASN A C 1
ATOM 2336 O O . ASN A 1 296 ? 7.520 -8.979 1.505 1.00 94.38 296 ASN A O 1
ATOM 2340 N N . PHE A 1 297 ? 8.524 -7.572 0.069 1.00 95.06 297 PHE A N 1
ATOM 2341 C CA . PHE A 1 297 ? 9.007 -6.636 1.082 1.00 95.06 297 PHE A CA 1
ATOM 2342 C C . PHE A 1 297 ? 7.879 -6.096 1.977 1.00 95.06 297 PHE A C 1
ATOM 2344 O O . PHE A 1 297 ? 7.972 -6.147 3.204 1.00 95.06 297 PHE A O 1
ATOM 2351 N N . ILE A 1 298 ? 6.777 -5.632 1.383 1.00 93.38 298 ILE A N 1
ATOM 2352 C CA . ILE A 1 298 ? 5.618 -5.137 2.134 1.00 93.38 298 ILE A CA 1
ATOM 2353 C C . ILE A 1 298 ? 4.994 -6.243 2.990 1.00 93.38 298 ILE A C 1
ATOM 2355 O O . ILE A 1 298 ? 4.690 -6.008 4.162 1.00 93.38 298 ILE A O 1
ATOM 2359 N N . ASN A 1 299 ? 4.826 -7.445 2.438 1.00 90.88 299 ASN A N 1
ATOM 2360 C CA . ASN A 1 299 ? 4.268 -8.579 3.172 1.00 90.88 299 ASN A CA 1
ATOM 2361 C C . ASN A 1 299 ? 5.147 -8.983 4.363 1.00 90.88 299 ASN A C 1
ATOM 2363 O O . ASN A 1 299 ? 4.615 -9.297 5.431 1.00 90.88 299 ASN A O 1
ATOM 2367 N N . ASP A 1 300 ? 6.470 -8.932 4.212 1.00 92.94 300 ASP A N 1
ATOM 2368 C CA . ASP A 1 300 ? 7.413 -9.236 5.288 1.00 92.94 300 ASP A CA 1
ATOM 2369 C C . ASP A 1 300 ? 7.315 -8.211 6.420 1.00 92.94 300 ASP A C 1
ATOM 2371 O O . ASP A 1 300 ? 7.220 -8.590 7.591 1.00 92.94 300 ASP A O 1
ATOM 2375 N N . ILE A 1 301 ? 7.267 -6.916 6.093 1.00 91.81 301 ILE A N 1
ATOM 2376 C CA . ILE A 1 301 ? 7.098 -5.854 7.097 1.00 91.81 301 ILE A CA 1
ATOM 2377 C C . ILE A 1 301 ? 5.745 -5.996 7.795 1.00 91.81 301 ILE A C 1
ATOM 2379 O O . ILE A 1 301 ? 5.676 -5.944 9.026 1.00 91.81 301 ILE A O 1
ATOM 2383 N N . TYR A 1 302 ? 4.671 -6.206 7.029 1.00 90.62 302 TYR A N 1
ATOM 2384 C CA . TYR A 1 302 ? 3.333 -6.413 7.576 1.00 90.62 302 TYR A CA 1
ATOM 2385 C C . TYR A 1 302 ? 3.315 -7.582 8.565 1.00 90.62 302 TYR A C 1
ATOM 2387 O O . TYR A 1 302 ? 2.821 -7.441 9.686 1.00 90.62 302 TYR A O 1
ATOM 2395 N N . SER A 1 303 ? 3.911 -8.713 8.181 1.00 88.56 303 SER A N 1
ATOM 2396 C CA . SER A 1 303 ? 3.974 -9.921 9.007 1.00 88.56 303 SER A CA 1
ATOM 2397 C C . SER A 1 303 ? 4.753 -9.684 10.300 1.00 88.56 303 SER A C 1
ATOM 2399 O O . SER A 1 303 ? 4.263 -10.018 11.381 1.00 88.56 303 SER A O 1
ATOM 2401 N N . GLN A 1 304 ? 5.923 -9.044 10.220 1.00 89.44 304 GLN A N 1
ATOM 2402 C CA . GLN A 1 304 ? 6.734 -8.697 11.394 1.00 89.44 304 GLN A CA 1
ATOM 2403 C C . GLN A 1 304 ? 5.988 -7.760 12.349 1.00 89.44 304 GLN A C 1
ATOM 2405 O O . GLN A 1 304 ? 5.996 -7.947 13.569 1.00 89.44 304 GLN A O 1
ATOM 2410 N N . MET A 1 305 ? 5.303 -6.755 11.806 1.00 85.38 305 MET A N 1
ATOM 2411 C CA . MET A 1 305 ? 4.533 -5.811 12.609 1.00 85.38 305 MET A CA 1
ATOM 2412 C C . MET A 1 305 ? 3.330 -6.459 13.275 1.00 85.38 305 MET A C 1
ATOM 2414 O O . MET A 1 305 ? 3.060 -6.184 14.446 1.00 85.38 305 MET A O 1
ATOM 2418 N N . PHE A 1 306 ? 2.630 -7.330 12.553 1.00 85.12 306 PHE A N 1
ATOM 2419 C CA . PHE A 1 306 ? 1.520 -8.088 13.103 1.00 85.12 306 PHE A CA 1
ATOM 2420 C C . PHE A 1 306 ? 1.986 -8.954 14.280 1.00 85.12 306 PHE A C 1
ATOM 2422 O O . PHE A 1 306 ? 1.423 -8.843 15.367 1.00 85.12 306 PHE A O 1
ATOM 2429 N N . GLN A 1 307 ? 3.074 -9.716 14.112 1.00 86.88 307 GLN A N 1
ATOM 2430 C CA . GLN A 1 307 ? 3.663 -10.548 15.172 1.00 86.88 307 GLN A CA 1
ATOM 2431 C C . GLN A 1 307 ? 4.086 -9.730 16.400 1.00 86.88 307 GLN A C 1
ATOM 2433 O O . GLN A 1 307 ? 3.803 -10.109 17.543 1.00 86.88 307 GLN A O 1
ATOM 2438 N N . LYS A 1 308 ? 4.744 -8.583 16.183 1.00 86.19 308 LYS A N 1
ATOM 2439 C CA . LYS A 1 308 ? 5.154 -7.675 17.264 1.00 86.19 308 LYS A CA 1
ATOM 2440 C C . LYS A 1 308 ? 3.946 -7.155 18.042 1.00 86.19 308 LYS A C 1
ATOM 2442 O O . LYS A 1 308 ? 3.958 -7.137 19.272 1.00 86.19 308 LYS A O 1
ATOM 2447 N N . TYR A 1 309 ? 2.911 -6.723 17.329 1.00 83.50 309 TYR A N 1
ATOM 2448 C CA . TYR A 1 309 ? 1.715 -6.156 17.935 1.00 83.50 309 TYR A CA 1
ATOM 2449 C C . TYR A 1 309 ? 0.886 -7.209 18.681 1.00 83.50 309 TYR A C 1
ATOM 2451 O O . TYR A 1 309 ? 0.445 -6.968 19.804 1.00 83.50 309 TYR A O 1
ATOM 2459 N N . GLU A 1 310 ? 0.737 -8.397 18.100 1.00 82.50 310 GLU A N 1
ATOM 2460 C CA . GLU A 1 310 ? 0.105 -9.550 18.739 1.00 82.50 310 GLU A CA 1
ATOM 2461 C C . GLU A 1 310 ? 0.810 -9.906 20.058 1.00 82.50 310 GLU A C 1
ATOM 2463 O O . GLU A 1 310 ? 0.169 -9.990 21.109 1.00 82.50 310 GLU A O 1
ATOM 2468 N N . SER A 1 311 ? 2.143 -9.996 20.033 1.00 83.69 311 SER A N 1
ATOM 2469 C CA . SER A 1 311 ? 2.957 -10.259 21.228 1.00 83.69 311 SER A CA 1
ATOM 2470 C C . SER A 1 311 ? 2.761 -9.194 22.316 1.00 83.69 311 SER A C 1
ATOM 2472 O O . SER A 1 311 ? 2.672 -9.518 23.504 1.00 83.69 311 SER A O 1
ATOM 2474 N N . ALA A 1 312 ? 2.656 -7.918 21.927 1.00 82.44 312 ALA A N 1
ATOM 2475 C CA . ALA A 1 312 ? 2.420 -6.816 22.857 1.00 82.44 312 ALA A CA 1
ATOM 2476 C C . ALA A 1 312 ? 1.027 -6.884 23.508 1.00 82.44 312 ALA A C 1
ATOM 2478 O O . ALA A 1 312 ? 0.907 -6.651 24.713 1.00 82.44 312 ALA A O 1
ATOM 2479 N N . ILE A 1 313 ? -0.014 -7.250 22.747 1.00 78.94 313 ILE A N 1
ATOM 2480 C CA . ILE A 1 313 ? -1.363 -7.453 23.297 1.00 78.94 313 ILE A CA 1
ATOM 2481 C C . ILE A 1 313 ? -1.352 -8.574 24.333 1.00 78.94 313 ILE A C 1
ATOM 2483 O O . ILE A 1 313 ? -1.855 -8.372 25.438 1.00 78.94 313 ILE A O 1
ATOM 2487 N N . PHE A 1 314 ? -0.783 -9.735 24.000 1.00 78.75 314 PHE A N 1
ATOM 2488 C CA . PHE A 1 314 ? -0.758 -10.871 24.923 1.00 78.75 314 PHE A CA 1
ATOM 2489 C C . PHE A 1 314 ? 0.023 -10.550 26.197 1.00 78.75 314 PHE A C 1
ATOM 2491 O O . PHE A 1 314 ? -0.477 -10.787 27.293 1.00 78.75 314 PHE A O 1
ATOM 2498 N N . THR A 1 315 ? 1.170 -9.882 26.071 1.00 82.25 315 THR A N 1
ATOM 2499 C CA . THR A 1 315 ? 1.944 -9.419 27.233 1.00 82.25 315 THR A CA 1
ATOM 2500 C C . THR A 1 315 ? 1.135 -8.459 28.113 1.00 82.25 315 THR A C 1
ATOM 2502 O O . THR A 1 315 ? 1.151 -8.568 29.341 1.00 82.25 315 THR A O 1
ATOM 2505 N N . SER A 1 316 ? 0.397 -7.525 27.502 1.00 78.62 316 SER A N 1
ATOM 2506 C CA . SER A 1 316 ? -0.461 -6.592 28.237 1.00 78.62 316 SER A CA 1
ATOM 2507 C C . SER A 1 316 ? -1.593 -7.319 28.963 1.00 78.62 316 SER A C 1
ATOM 2509 O O . SER A 1 316 ? -1.836 -7.024 30.134 1.00 78.62 316 SER A O 1
ATOM 2511 N N . LEU A 1 317 ? -2.261 -8.266 28.297 1.00 75.50 317 LEU A N 1
ATOM 2512 C CA . LEU A 1 317 ? -3.335 -9.074 28.880 1.00 75.50 317 LEU A CA 1
ATOM 2513 C C . LEU A 1 317 ? -2.831 -9.907 30.059 1.00 75.50 317 LEU A C 1
ATOM 2515 O O . LEU A 1 317 ? -3.462 -9.905 31.113 1.00 75.50 317 LEU A O 1
ATOM 2519 N N . ASP A 1 318 ? -1.673 -10.550 29.920 1.00 81.81 318 ASP A N 1
ATOM 2520 C CA . ASP A 1 318 ? -1.055 -11.321 31.000 1.00 81.81 318 ASP A CA 1
ATOM 2521 C C . ASP A 1 318 ? -0.713 -10.436 32.201 1.00 81.81 318 ASP A C 1
ATOM 2523 O O . ASP A 1 318 ? -0.918 -10.836 33.347 1.00 81.81 318 ASP A O 1
ATOM 2527 N N . SER A 1 319 ? -0.225 -9.214 31.957 1.00 83.88 319 SER A N 1
ATOM 2528 C CA . SER A 1 319 ? 0.072 -8.263 33.034 1.00 83.88 319 SER A CA 1
ATOM 2529 C C . SER A 1 319 ? -1.188 -7.822 33.786 1.00 83.88 319 SER A C 1
ATOM 2531 O O . SER A 1 319 ? -1.174 -7.747 35.013 1.00 83.88 319 SER A O 1
ATOM 2533 N N . GLU A 1 320 ? -2.291 -7.576 33.074 1.00 79.94 320 GLU A N 1
ATOM 2534 C CA . GLU A 1 320 ? -3.563 -7.174 33.679 1.00 79.94 320 GLU A CA 1
ATOM 2535 C C . GLU A 1 320 ? -4.219 -8.337 34.431 1.00 79.94 320 GLU A C 1
ATOM 2537 O O . GLU A 1 320 ? -4.715 -8.148 35.542 1.00 79.94 320 GLU A O 1
ATOM 2542 N N . ASN A 1 321 ? -4.147 -9.555 33.888 1.00 77.81 321 ASN A N 1
ATOM 2543 C CA . ASN A 1 321 ? -4.616 -10.758 34.574 1.00 77.81 321 ASN A CA 1
ATOM 2544 C C . ASN A 1 321 ? -3.857 -10.979 35.890 1.00 77.81 321 ASN A C 1
ATOM 2546 O O . ASN A 1 321 ? -4.489 -11.193 36.923 1.00 77.81 321 ASN A O 1
ATOM 2550 N N . LYS A 1 322 ? -2.525 -10.826 35.888 1.00 87.44 322 LYS A N 1
ATOM 2551 C CA . LYS A 1 322 ? -1.707 -10.911 37.111 1.00 87.44 322 LYS A CA 1
ATOM 2552 C C . LYS A 1 322 ? -2.095 -9.858 38.147 1.00 87.44 322 LYS A C 1
ATOM 2554 O O . LYS A 1 322 ? -2.294 -10.201 39.307 1.00 87.44 322 LYS A O 1
ATOM 2559 N N . LYS A 1 323 ? -2.284 -8.595 37.740 1.00 86.62 323 LYS A N 1
ATOM 2560 C CA . LYS A 1 323 ? -2.753 -7.531 38.651 1.00 86.62 323 LYS A CA 1
ATOM 2561 C C . LYS A 1 323 ? -4.109 -7.868 39.274 1.00 86.62 323 LYS A C 1
ATOM 2563 O O . LYS A 1 323 ? -4.330 -7.603 40.454 1.00 86.62 323 LYS A O 1
ATOM 2568 N N . GLN A 1 324 ? -5.025 -8.446 38.496 1.00 81.31 324 GLN A N 1
ATOM 2569 C CA . GLN A 1 324 ? -6.332 -8.862 39.007 1.00 81.31 324 GLN A CA 1
ATOM 2570 C C . GLN A 1 324 ? -6.233 -10.041 39.981 1.00 81.31 324 GLN A C 1
ATOM 2572 O O . GLN A 1 324 ? -6.962 -10.068 40.973 1.00 81.31 324 GLN A O 1
ATOM 2577 N N . GLU A 1 325 ? -5.344 -11.002 39.730 1.00 84.81 325 GLU A N 1
ATOM 2578 C CA . GLU A 1 325 ? -5.065 -12.102 40.658 1.00 84.81 325 GLU A CA 1
ATOM 2579 C C . GLU A 1 325 ? -4.460 -11.592 41.971 1.00 84.81 325 GLU A C 1
ATOM 2581 O O . GLU A 1 325 ? -4.950 -11.940 43.045 1.00 84.81 325 GLU A O 1
ATOM 2586 N N . GLU A 1 326 ? -3.472 -10.698 41.901 1.00 86.38 326 GLU A N 1
ATOM 2587 C CA . GLU A 1 326 ? -2.866 -10.059 43.076 1.00 86.38 326 GLU A CA 1
ATOM 2588 C C . GLU A 1 326 ? -3.895 -9.262 43.887 1.00 86.38 326 GLU A C 1
ATOM 2590 O O . GLU A 1 326 ? -3.928 -9.363 45.113 1.00 86.38 326 GLU A O 1
ATOM 2595 N N . TYR A 1 327 ? -4.793 -8.529 43.221 1.00 84.88 327 TYR A N 1
ATOM 2596 C CA . TYR A 1 327 ? -5.882 -7.809 43.885 1.00 84.88 327 TYR A CA 1
ATOM 2597 C C . TYR A 1 327 ? -6.857 -8.752 44.607 1.00 84.88 327 TYR A C 1
ATOM 2599 O O . TYR A 1 327 ? -7.320 -8.441 45.703 1.00 84.88 327 TYR A O 1
ATOM 2607 N N . ARG A 1 328 ? -7.151 -9.921 44.020 1.00 77.44 328 ARG A N 1
ATOM 2608 C CA . ARG A 1 328 ? -8.012 -10.942 44.641 1.00 77.44 328 ARG A CA 1
ATOM 2609 C C . ARG A 1 328 ? -7.361 -11.594 45.858 1.00 77.44 328 ARG A C 1
ATOM 2611 O O . ARG A 1 328 ? -8.057 -11.856 46.830 1.00 77.44 328 ARG A O 1
ATOM 2618 N N . ILE A 1 329 ? -6.053 -11.847 45.814 1.00 82.94 329 ILE A N 1
ATOM 2619 C CA . ILE A 1 329 ? -5.301 -12.453 46.927 1.00 82.94 329 ILE A CA 1
ATOM 2620 C C . ILE A 1 329 ? -5.039 -11.423 48.041 1.00 82.94 329 ILE A C 1
ATOM 2622 O O . ILE A 1 329 ? -4.993 -11.771 49.218 1.00 82.94 329 ILE A O 1
ATOM 2626 N N . GLY A 1 330 ? -4.877 -10.148 47.678 1.00 74.69 330 GLY A N 1
ATOM 2627 C CA . GLY A 1 330 ? -4.549 -9.047 48.584 1.00 74.69 330 GLY A CA 1
ATOM 2628 C C . GLY A 1 330 ? -5.733 -8.386 49.295 1.00 74.69 330 GLY A C 1
ATOM 2629 O O . GLY A 1 330 ? -5.507 -7.450 50.060 1.00 74.69 330 GLY A O 1
ATOM 2630 N N . MET A 1 331 ? -6.977 -8.826 49.073 1.00 58.75 331 MET A N 1
ATOM 2631 C CA . MET A 1 331 ? -8.112 -8.423 49.909 1.00 58.75 331 MET A CA 1
ATOM 2632 C C . MET A 1 331 ? -8.158 -9.320 51.154 1.00 58.75 331 MET A C 1
ATOM 2634 O O . MET A 1 331 ? -8.616 -10.455 51.043 1.00 58.75 331 MET A O 1
ATOM 2638 N N . PRO A 1 332 ? -7.697 -8.862 52.339 1.00 57.62 332 PRO A N 1
ATOM 2639 C CA . PRO A 1 332 ? -7.903 -9.618 53.564 1.00 57.62 332 PRO A CA 1
ATOM 2640 C C . PRO A 1 332 ? -9.405 -9.777 53.785 1.00 57.62 332 PRO A C 1
ATOM 2642 O O . PRO A 1 332 ? -10.141 -8.787 53.712 1.00 57.62 332 PRO A O 1
ATOM 2645 N N . ASP A 1 333 ? -9.836 -11.009 54.060 1.00 57.25 333 ASP A N 1
ATOM 2646 C CA . ASP A 1 333 ? -11.193 -11.321 54.494 1.00 57.25 333 ASP A CA 1
ATOM 2647 C C . ASP A 1 333 ? -11.522 -10.445 55.708 1.00 57.25 333 ASP A C 1
ATOM 2649 O O . ASP A 1 333 ? -11.119 -10.720 56.840 1.00 57.25 333 ASP A O 1
ATOM 2653 N N . LYS A 1 334 ? -12.218 -9.332 55.472 1.00 52.84 334 LYS A N 1
ATOM 2654 C CA . LYS A 1 334 ? -12.842 -8.555 56.537 1.00 52.84 334 LYS A CA 1
ATOM 2655 C C . LYS A 1 334 ? -14.070 -9.340 56.984 1.00 52.84 334 LYS A C 1
ATOM 2657 O O . LYS A 1 334 ? -15.164 -9.107 56.473 1.00 52.84 334 LYS A O 1
ATOM 2662 N N . VAL A 1 335 ? -13.840 -10.303 57.875 1.00 51.06 335 VAL A N 1
ATOM 2663 C CA . VAL A 1 335 ? -14.868 -10.920 58.723 1.00 51.06 335 VAL A CA 1
ATOM 2664 C C . VAL A 1 335 ? -15.160 -10.000 59.896 1.00 51.06 335 VAL A C 1
ATOM 2666 O O . VAL A 1 335 ? -14.183 -9.510 60.511 1.00 51.06 335 VAL A O 1
#

Foldseek 3Di:
DPVPPPLVVVLVVVVVVDDDDDDDDDDDDDDDPDDPVVVVVLVVQLVVLLVQCCVLQALDQLPDLALVVSLCSQLVVPQLPDPAPDDLLQSLLQSLQLSLQLSLCSNVCSVPVVVNSVSSNVCSNCVRVLRCLLLVLLVVLLVCLVPPCSLVSQLCSCVVPVCSDSNRAPPPADPQRDSNNLSVQLSVVSVVCVVVVNDDSSVSSSSSSVSRVSVVLVSVLVVQLVVDDLLCCLVPVLVVQLVVLVSDSNNSNHGPVLSNVLSVVLSVQSCVQCVSPSPDRSSVSSSVSNSVSSSVVSVVVSVVSSVVSVVVVVVVVVVVVVVVVCVVVPPPPPD

Secondary structure (DSSP, 8-state):
--GGGTTHHHHHHHTTT----------------HHHHHHHHHHHHHHHHHHHHHHHS-HHHHHSS-HHHHHHHIIIIIGGGS--SS-HHHHHHHHHHHHHHHHHHHHHHTT-HHHHHHHHHHHHHHHHHHTTHHHHHHHHHHHTTTSTTHHHHHHHHHHHTSS--TTT---SPPTTS-HHHHHHHHHHHHHHHHHTT---HHHHHHHHHHHHHHHHHHHHHHHHHHH--HHHHHH-HHHHHHHHHHS-GGGTT--HHHHHHHHHHHHHHHHHHHTT-TTS-HHHHHHHHHHHHHHHHHHHHHHHHHHHHHHHHHHHHHHHHHHHHHHHHSS----